Protein AF-0000000075208141 (afdb_homodimer)

pLDDT: mean 93.87, std 11.43, range [38.0, 98.94]

Nearest PDB structures (foldseek):
  6b2d-assembly1_A  TM=9.210E-01  e=3.992E-05  Escherichia coli
  6bx5-assembly1_A  TM=9.240E-01  e=4.198E-05  Escherichia coli
  7kka-assembly1_B  TM=9.253E-01  e=4.881E-05  Escherichia coli
  6b2a-assembly1_B  TM=9.273E-01  e=9.867E-05  Escherichia coli
  7kka-assembly1_A  TM=9.252E-01  e=1.207E-04  Escherichia coli

Radius of gyration: 18.36 Å; Cα contacts (8 Å, |Δi|>4): 472; chains: 2; bounding box: 32×70×42 Å

Foldseek 3Di:
DLVVLLQVLQVQLQVVLVVQCVVLPPPVSQLVQLLVLLLVLLLCVLACLVVDDVSNSCSVNCRNSVNNHDDVSLVVSLVVCVVVVVVVCSVCSVCCNVVSSVVSNVVSNVVRCVVHPPVVPVVD/DLVVLLQVLQVQLQVVLVVQCVVLPPPVSQLVQLLVLLLVLLLCVLACLVVDDVSNSCSVNCRNSVNNHDDVSLVVSLVVCVVVVVVVCSVCSVCCNVVSSVVSNVVSNVVRCVVHPVVVPVVD

Structure (mmCIF, N/CA/C/O backbone):
data_AF-0000000075208141-model_v1
#
loop_
_entity.id
_entity.type
_entity.pdbx_description
1 polymer 'Fluoride-specific ion channel FluC'
#
loop_
_atom_site.group_PDB
_atom_site.id
_atom_site.type_symbol
_atom_site.label_atom_id
_atom_site.label_alt_id
_atom_site.label_comp_id
_atom_site.label_asym_id
_atom_site.label_entity_id
_atom_site.label_seq_id
_atom_site.pdbx_PDB_ins_code
_atom_site.Cartn_x
_atom_site.Cartn_y
_atom_site.Cartn_z
_atom_site.occupancy
_atom_site.B_iso_or_equiv
_atom_site.auth_seq_id
_atom_site.auth_comp_id
_atom_site.auth_asym_id
_atom_site.auth_atom_id
_atom_site.pdbx_PDB_model_num
ATOM 1 N N . MET A 1 1 ? -3.748 -19.688 14.211 1 77.69 1 MET A N 1
ATOM 2 C CA . MET A 1 1 ? -2.406 -19.859 13.656 1 77.69 1 MET A CA 1
ATOM 3 C C . MET A 1 1 ? -2.205 -18.953 12.438 1 77.69 1 MET A C 1
ATOM 5 O O . MET A 1 1 ? -1.258 -18.172 12.391 1 77.69 1 MET A O 1
ATOM 9 N N . LYS A 1 2 ? -3.164 -18.828 11.547 1 91.06 2 LYS A N 1
ATOM 10 C CA . LYS A 1 2 ? -3.051 -18.016 10.328 1 91.06 2 LYS A CA 1
ATOM 11 C C . LYS A 1 2 ? -3.02 -16.531 10.656 1 91.06 2 LYS A C 1
ATOM 13 O O . LYS A 1 2 ? -2.135 -15.805 10.188 1 91.06 2 LYS A O 1
ATOM 18 N N . ILE A 1 3 ? -3.826 -16.125 11.617 1 92.69 3 ILE A N 1
ATOM 19 C CA . ILE A 1 3 ? -3.977 -14.711 11.953 1 92.69 3 ILE A CA 1
ATOM 20 C C . ILE A 1 3 ? -2.711 -14.211 12.648 1 92.69 3 ILE A C 1
ATOM 22 O O . ILE A 1 3 ? -2.242 -13.102 12.367 1 92.69 3 ILE A O 1
ATOM 26 N N . LEU A 1 4 ? -2.172 -15 13.469 1 93.94 4 LEU A N 1
ATOM 27 C CA . LEU A 1 4 ? -0.951 -14.625 14.172 1 93.94 4 LEU A CA 1
ATOM 28 C C . LEU A 1 4 ? 0.22 -14.508 13.203 1 93.94 4 LEU A C 1
ATOM 30 O O . LEU A 1 4 ? 1.053 -13.602 13.344 1 93.94 4 LEU A O 1
ATOM 34 N N . ALA A 1 5 ? 0.335 -15.406 12.273 1 96.75 5 ALA A N 1
ATOM 35 C CA . ALA A 1 5 ? 1.402 -15.359 11.273 1 96.75 5 ALA A CA 1
ATOM 36 C C . ALA A 1 5 ? 1.305 -14.094 10.422 1 96.75 5 ALA A C 1
ATOM 38 O O . ALA A 1 5 ? 2.316 -13.453 10.133 1 96.75 5 ALA A O 1
ATOM 39 N N . ILE A 1 6 ? 0.101 -13.719 10.078 1 97.56 6 ILE A N 1
ATOM 40 C CA . ILE A 1 6 ? -0.143 -12.516 9.289 1 97.56 6 ILE A CA 1
ATOM 41 C C . ILE A 1 6 ? 0.238 -11.281 10.109 1 97.56 6 ILE A C 1
ATOM 43 O O . ILE A 1 6 ? 0.886 -10.367 9.594 1 97.56 6 ILE A O 1
ATOM 47 N N . ALA A 1 7 ? -0.144 -11.367 11.367 1 97.88 7 ALA A N 1
ATOM 48 C CA . ALA A 1 7 ? 0.155 -10.266 12.273 1 97.88 7 ALA A CA 1
ATOM 49 C C . ALA A 1 7 ? 1.66 -10.07 12.422 1 97.88 7 ALA A C 1
ATOM 51 O O . ALA A 1 7 ? 2.162 -8.945 12.305 1 97.88 7 ALA A O 1
ATOM 52 N N . LEU A 1 8 ? 2.406 -11.07 12.656 1 97.81 8 LEU A N 1
ATOM 53 C CA . LEU A 1 8 ? 3.852 -11.008 12.844 1 97.81 8 LEU A CA 1
ATOM 54 C C . LEU A 1 8 ? 4.555 -10.602 11.555 1 97.81 8 LEU A C 1
ATOM 56 O O . LEU A 1 8 ? 5.512 -9.828 11.578 1 97.81 8 LEU A O 1
ATOM 60 N N . ALA A 1 9 ? 4.113 -11.148 10.477 1 98.56 9 ALA A N 1
ATOM 61 C CA . ALA A 1 9 ? 4.672 -10.781 9.18 1 98.56 9 ALA A CA 1
ATOM 62 C C . ALA A 1 9 ? 4.398 -9.312 8.859 1 98.56 9 ALA A C 1
ATOM 64 O O . ALA A 1 9 ? 5.25 -8.625 8.289 1 98.56 9 ALA A O 1
ATOM 65 N N . GLY A 1 10 ? 3.15 -8.898 9.219 1 98.44 10 GLY A N 1
ATOM 66 C CA . GLY A 1 10 ? 2.824 -7.488 9.039 1 98.44 10 GLY A CA 1
ATOM 67 C C . GLY A 1 10 ? 3.725 -6.562 9.828 1 98.44 10 GLY A C 1
ATOM 68 O O . GLY A 1 10 ? 4.125 -5.504 9.336 1 98.44 10 GLY A O 1
ATOM 69 N N . MET A 1 11 ? 3.992 -7.023 11.031 1 98.31 11 MET A N 1
ATOM 70 C CA . MET A 1 11 ? 4.949 -6.301 11.867 1 98.31 11 MET A CA 1
ATOM 71 C C . MET A 1 11 ? 6.301 -6.188 11.18 1 98.31 11 MET A C 1
ATOM 73 O O . MET A 1 11 ? 6.879 -5.102 11.109 1 98.31 11 MET A O 1
ATOM 77 N N . ALA A 1 12 ? 6.816 -7.191 10.656 1 98.38 12 ALA A N 1
ATOM 78 C CA . ALA A 1 12 ? 8.109 -7.215 9.984 1 98.38 12 ALA A CA 1
ATOM 79 C C . ALA A 1 12 ? 8.102 -6.328 8.742 1 98.38 12 ALA A C 1
ATOM 81 O O . ALA A 1 12 ? 9.047 -5.57 8.508 1 98.38 12 ALA A O 1
ATOM 82 N N . GLY A 1 13 ? 7.031 -6.438 7.93 1 98.69 13 GLY A N 1
ATOM 83 C CA . GLY A 1 13 ? 6.91 -5.613 6.738 1 98.69 13 GLY A CA 1
ATOM 84 C C . GLY A 1 13 ? 6.918 -4.125 7.035 1 98.69 13 GLY A C 1
ATOM 85 O O . GLY A 1 13 ? 7.613 -3.357 6.371 1 98.69 13 GLY A O 1
ATOM 86 N N . SER A 1 14 ? 6.152 -3.785 8.039 1 98.44 14 SER A N 1
ATOM 87 C CA . SER A 1 14 ? 6.059 -2.373 8.391 1 98.44 14 SER A CA 1
ATOM 88 C C . SER A 1 14 ? 7.383 -1.852 8.938 1 98.44 14 SER A C 1
ATOM 90 O O . SER A 1 14 ? 7.762 -0.706 8.68 1 98.44 14 SER A O 1
ATOM 92 N N . MET A 1 15 ? 8.109 -2.648 9.664 1 98.06 15 MET A N 1
ATOM 93 C CA . MET A 1 15 ? 9.406 -2.25 10.211 1 98.06 15 MET A CA 1
ATOM 94 C C . MET A 1 15 ? 10.43 -2.059 9.094 1 98.06 15 MET A C 1
ATOM 96 O O . MET A 1 15 ? 11.242 -1.135 9.141 1 98.06 15 MET A O 1
ATOM 100 N N . MET A 1 16 ? 10.453 -2.895 8.18 1 98.44 16 MET A N 1
ATOM 101 C CA . MET A 1 16 ? 11.367 -2.754 7.051 1 98.44 16 MET A CA 1
ATOM 102 C C . MET A 1 16 ? 11.039 -1.506 6.238 1 98.44 16 MET A C 1
ATOM 104 O O . MET A 1 16 ? 11.945 -0.784 5.809 1 98.44 16 MET A O 1
ATOM 108 N N . ARG A 1 17 ? 9.711 -1.325 6.004 1 98.56 17 ARG A N 1
ATOM 109 C CA . ARG A 1 17 ? 9.32 -0.097 5.316 1 98.56 17 ARG A CA 1
ATOM 110 C C . ARG A 1 17 ? 9.828 1.132 6.066 1 98.56 17 ARG A C 1
ATOM 112 O O . ARG A 1 17 ? 10.359 2.061 5.457 1 98.56 17 ARG A O 1
ATOM 119 N N . TYR A 1 18 ? 9.617 1.121 7.352 1 97.69 18 TYR A N 1
ATOM 120 C CA . TYR A 1 18 ? 10.062 2.244 8.164 1 97.69 18 TYR A CA 1
ATOM 121 C C . TYR A 1 18 ? 11.562 2.459 8.023 1 97.69 18 TYR A C 1
ATOM 123 O O . TYR A 1 18 ? 12.023 3.594 7.871 1 97.69 18 TYR A O 1
ATOM 131 N N . ALA A 1 19 ? 12.312 1.399 8.133 1 97.81 19 ALA A N 1
ATOM 132 C CA . ALA A 1 19 ? 13.773 1.483 8.039 1 97.81 19 ALA A CA 1
ATOM 133 C C . ALA A 1 19 ? 14.203 2.076 6.703 1 97.81 19 ALA A C 1
ATOM 135 O O . ALA A 1 19 ? 15.086 2.934 6.656 1 97.81 19 ALA A O 1
ATOM 136 N N . ILE A 1 20 ? 13.648 1.679 5.637 1 98.06 20 ILE A N 1
ATOM 137 C CA . ILE A 1 20 ? 13.984 2.182 4.309 1 98.06 20 ILE A CA 1
ATOM 138 C C . ILE A 1 20 ? 13.555 3.641 4.188 1 98.06 20 ILE A C 1
ATOM 140 O O . ILE A 1 20 ? 14.273 4.465 3.621 1 98.06 20 ILE A O 1
ATOM 144 N N . GLY A 1 21 ? 12.336 3.957 4.727 1 96.75 21 GLY A N 1
ATOM 145 C CA . GLY A 1 21 ? 11.836 5.324 4.707 1 96.75 21 GLY A CA 1
ATOM 146 C C . GLY A 1 21 ? 12.734 6.297 5.445 1 96.75 21 GLY A C 1
ATOM 147 O O . GLY A 1 21 ? 12.812 7.477 5.086 1 96.75 21 GLY A O 1
ATOM 148 N N . GLU A 1 22 ? 13.422 5.793 6.516 1 95.69 22 GLU A N 1
ATOM 149 C CA . GLU A 1 22 ? 14.359 6.633 7.262 1 95.69 22 GLU A CA 1
ATOM 150 C C . GLU A 1 22 ? 15.609 6.938 6.441 1 95.69 22 GLU A C 1
ATOM 152 O O . GLU A 1 22 ? 16.219 7.988 6.609 1 95.69 22 GLU A O 1
ATOM 157 N N . GLN A 1 23 ? 15.977 6.055 5.555 1 97.06 23 GLN A N 1
ATOM 158 C CA . GLN A 1 23 ? 17.188 6.211 4.762 1 97.06 23 GLN A CA 1
ATOM 159 C C . GLN A 1 23 ? 16.922 7.012 3.492 1 97.06 23 GLN A C 1
ATOM 161 O O . GLN A 1 23 ? 17.75 7.832 3.08 1 97.06 23 GLN A O 1
ATOM 166 N N . LEU A 1 24 ? 15.875 6.859 2.775 1 97.38 24 LEU A N 1
ATOM 167 C CA . LEU A 1 24 ? 15.633 7.434 1.456 1 97.38 24 LEU A CA 1
ATOM 168 C C . LEU A 1 24 ? 14.609 8.562 1.534 1 97.38 24 LEU A C 1
ATOM 170 O O . LEU A 1 24 ? 14.539 9.406 0.636 1 97.38 24 LEU A O 1
ATOM 174 N N . GLN A 1 25 ? 13.805 8.688 2.547 1 95.31 25 GLN A N 1
ATOM 175 C CA . GLN A 1 25 ? 12.773 9.688 2.795 1 95.31 25 GLN A CA 1
ATOM 176 C C . GLN A 1 25 ? 11.734 9.703 1.674 1 95.31 25 GLN A C 1
ATOM 178 O O . GLN A 1 25 ? 11.906 9.031 0.656 1 95.31 25 GLN A O 1
ATOM 183 N N . HIS A 1 26 ? 10.656 10.438 1.811 1 95.5 26 HIS A N 1
ATOM 184 C CA . HIS A 1 26 ? 9.609 10.617 0.811 1 95.5 26 HIS A CA 1
ATOM 185 C C . HIS A 1 26 ? 10.062 11.57 -0.294 1 95.5 26 HIS A C 1
ATOM 187 O O . HIS A 1 26 ? 10.797 12.523 -0.036 1 95.5 26 HIS A O 1
ATOM 193 N N . PRO A 1 27 ? 9.68 11.297 -1.538 1 98.06 27 PRO A N 1
ATOM 194 C CA . PRO A 1 27 ? 8.852 10.195 -2.031 1 98.06 27 PRO A CA 1
ATOM 195 C C . PRO A 1 27 ? 9.672 8.984 -2.479 1 98.06 27 PRO A C 1
ATOM 197 O O . PRO A 1 27 ? 9.102 7.953 -2.84 1 98.06 27 PRO A O 1
ATOM 200 N N . LEU A 1 28 ? 11.008 9.109 -2.357 1 98.31 28 LEU A N 1
ATOM 201 C CA . LEU A 1 28 ? 11.875 8.062 -2.883 1 98.31 28 LEU A CA 1
ATOM 202 C C . LEU A 1 28 ? 11.734 6.777 -2.076 1 98.31 28 LEU A C 1
ATOM 204 O O . LEU A 1 28 ? 11.828 5.68 -2.625 1 98.31 28 LEU A O 1
ATOM 208 N N . GLY A 1 29 ? 11.594 6.926 -0.734 1 98.62 29 GLY A N 1
ATOM 209 C CA . GLY A 1 29 ? 11.383 5.754 0.1 1 98.62 29 GLY A CA 1
ATOM 210 C C . GLY A 1 29 ? 10.133 4.98 -0.267 1 98.62 29 GLY A C 1
ATOM 211 O O . GLY A 1 29 ? 10.164 3.752 -0.37 1 98.62 29 GLY A O 1
ATOM 212 N N . THR A 1 30 ? 9.062 5.707 -0.469 1 98.81 30 THR A N 1
ATOM 213 C CA . THR A 1 30 ? 7.797 5.094 -0.862 1 98.81 30 THR A CA 1
ATOM 214 C C . THR A 1 30 ? 7.934 4.383 -2.205 1 98.81 30 THR A C 1
ATOM 216 O O . THR A 1 30 ? 7.473 3.252 -2.363 1 98.81 30 THR A O 1
ATOM 219 N N . LEU A 1 31 ? 8.562 5.059 -3.096 1 98.88 31 LEU A N 1
ATOM 220 C CA . LEU A 1 31 ? 8.789 4.484 -4.418 1 98.88 31 LEU A CA 1
ATOM 221 C C . LEU A 1 31 ? 9.578 3.182 -4.32 1 98.88 31 LEU A C 1
ATOM 223 O O . LEU A 1 31 ? 9.211 2.18 -4.938 1 98.88 31 LEU A O 1
ATOM 227 N N . ALA A 1 32 ? 10.594 3.172 -3.59 1 98.81 32 ALA A N 1
ATOM 228 C CA . ALA A 1 32 ? 11.492 2.029 -3.471 1 98.81 32 ALA A CA 1
ATOM 229 C C . ALA A 1 32 ? 10.773 0.816 -2.895 1 98.81 32 ALA A C 1
ATOM 231 O O . ALA A 1 32 ? 10.859 -0.286 -3.441 1 98.81 32 ALA A O 1
ATOM 232 N N . VAL A 1 33 ? 10.031 0.977 -1.816 1 98.88 33 VAL A N 1
ATOM 233 C CA . VAL A 1 33 ? 9.398 -0.159 -1.156 1 98.88 33 VAL A CA 1
ATOM 234 C C . VAL A 1 33 ? 8.25 -0.678 -2.014 1 98.88 33 VAL A C 1
ATOM 236 O O . VAL A 1 33 ? 8.016 -1.887 -2.082 1 98.88 33 VAL A O 1
ATOM 239 N N . ASN A 1 34 ? 7.566 0.231 -2.672 1 98.94 34 ASN A N 1
ATOM 240 C CA . ASN A 1 34 ? 6.4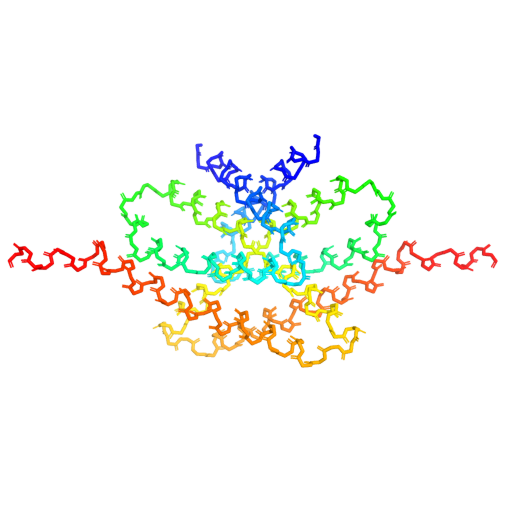61 -0.185 -3.531 1 98.94 34 ASN A CA 1
ATOM 241 C C . ASN A 1 34 ? 6.957 -0.966 -4.746 1 98.94 34 ASN A C 1
ATOM 243 O O . ASN A 1 34 ? 6.418 -2.025 -5.07 1 98.94 34 ASN A O 1
ATOM 247 N N . LEU A 1 35 ? 7.98 -0.462 -5.359 1 98.88 35 LEU A N 1
ATOM 248 C CA . LEU A 1 35 ? 8.516 -1.151 -6.527 1 98.88 35 LEU A CA 1
ATOM 249 C C . LEU A 1 35 ? 9.117 -2.496 -6.137 1 98.88 35 LEU A C 1
ATOM 251 O O . LEU A 1 35 ? 8.859 -3.51 -6.789 1 98.88 35 LEU A O 1
ATOM 255 N N . ALA A 1 36 ? 9.891 -2.533 -5.109 1 98.88 36 ALA A N 1
ATOM 256 C CA . ALA A 1 36 ? 10.469 -3.785 -4.625 1 98.88 36 ALA A CA 1
ATOM 257 C C . ALA A 1 36 ? 9.375 -4.781 -4.25 1 98.88 36 ALA A C 1
ATOM 259 O O . ALA A 1 36 ? 9.477 -5.973 -4.559 1 98.88 36 ALA A O 1
ATOM 260 N N . GLY A 1 37 ? 8.359 -4.285 -3.551 1 98.88 37 GLY A N 1
ATOM 261 C CA . GLY A 1 37 ? 7.254 -5.137 -3.152 1 98.88 37 GLY A CA 1
ATOM 262 C C . GLY A 1 37 ? 6.488 -5.711 -4.328 1 98.88 37 GLY A C 1
ATOM 263 O O . GLY A 1 37 ? 6.016 -6.848 -4.273 1 98.88 37 GLY A O 1
ATOM 264 N N . CYS A 1 38 ? 6.324 -4.945 -5.375 1 98.88 38 CYS A N 1
ATOM 265 C CA . CYS A 1 38 ? 5.648 -5.43 -6.574 1 98.88 38 CYS A CA 1
ATOM 266 C C . CYS A 1 38 ? 6.426 -6.574 -7.215 1 98.88 38 CYS A C 1
ATOM 268 O O . CYS A 1 38 ? 5.836 -7.574 -7.633 1 98.88 38 CYS A O 1
ATOM 270 N N . PHE A 1 39 ? 7.73 -6.465 -7.324 1 98.81 39 PHE A N 1
ATOM 271 C CA . PHE A 1 39 ? 8.531 -7.574 -7.828 1 98.81 39 PHE A CA 1
ATOM 272 C C . PHE A 1 39 ? 8.367 -8.805 -6.941 1 98.81 39 PHE A C 1
ATOM 274 O O . PHE A 1 39 ? 8.141 -9.906 -7.441 1 98.81 39 PHE A O 1
ATOM 281 N N . LEU A 1 40 ? 8.484 -8.633 -5.648 1 98.75 40 LEU A N 1
ATOM 282 C CA . LEU A 1 40 ? 8.438 -9.734 -4.688 1 98.75 40 LEU A CA 1
ATOM 283 C C . LEU A 1 40 ? 7.105 -10.469 -4.762 1 98.75 40 LEU A C 1
ATOM 285 O O . LEU A 1 40 ? 7.07 -11.695 -4.699 1 98.75 40 LEU A O 1
ATOM 289 N N . ILE A 1 41 ? 6.035 -9.695 -4.891 1 98.56 41 ILE A N 1
ATOM 290 C CA . ILE A 1 41 ? 4.73 -10.352 -4.879 1 98.56 41 ILE A CA 1
ATOM 291 C C . ILE A 1 41 ? 4.547 -11.156 -6.164 1 98.56 41 ILE A C 1
ATOM 293 O O . ILE A 1 41 ? 3.986 -12.258 -6.141 1 98.56 41 ILE A O 1
ATOM 297 N N . GLY A 1 42 ? 4.953 -10.562 -7.316 1 98.19 42 GLY A N 1
ATOM 298 C CA . GLY A 1 42 ? 4.898 -11.328 -8.547 1 98.19 42 GLY A CA 1
ATOM 299 C C . GLY A 1 42 ? 5.695 -12.617 -8.484 1 98.19 42 GLY A C 1
ATOM 300 O O . GLY A 1 42 ? 5.203 -13.68 -8.875 1 98.19 42 GLY A O 1
ATOM 301 N N . TRP A 1 43 ? 6.914 -12.477 -7.98 1 97.69 43 TRP A N 1
ATOM 302 C CA . TRP A 1 43 ? 7.789 -13.633 -7.84 1 97.69 43 TRP A CA 1
ATOM 303 C C . TRP A 1 43 ? 7.176 -14.672 -6.91 1 97.69 43 TRP A C 1
ATOM 305 O O . TRP A 1 43 ? 7.203 -15.867 -7.207 1 97.69 43 TRP A O 1
ATOM 315 N N . PHE A 1 44 ? 6.609 -14.258 -5.871 1 97.75 44 PHE A N 1
ATOM 316 C CA . PHE A 1 44 ? 6.035 -15.148 -4.863 1 97.75 44 PHE A CA 1
ATOM 317 C C . PHE A 1 44 ? 4.828 -15.891 -5.414 1 97.75 44 PHE A C 1
ATOM 319 O O . PHE A 1 44 ? 4.73 -17.109 -5.285 1 97.75 44 PHE A O 1
ATOM 326 N N . VAL A 1 45 ? 3.898 -15.172 -6.035 1 95.75 45 VAL A N 1
ATOM 327 C CA . VAL A 1 45 ? 2.627 -15.758 -6.457 1 95.75 45 VAL A CA 1
ATOM 328 C C . VAL A 1 45 ? 2.865 -16.766 -7.574 1 95.75 45 VAL A C 1
ATOM 330 O O . VAL A 1 45 ? 2.172 -17.781 -7.66 1 95.75 45 VAL A O 1
ATOM 333 N N . SER A 1 46 ? 3.826 -16.453 -8.43 1 94.25 46 SER A N 1
ATOM 334 C CA . SER A 1 46 ? 4.078 -17.344 -9.562 1 94.25 46 SER A CA 1
ATOM 335 C C . SER A 1 46 ? 5.031 -18.469 -9.172 1 94.25 46 SER A C 1
ATOM 337 O O . SER A 1 46 ? 5.098 -19.5 -9.859 1 94.25 46 SER A O 1
ATOM 339 N N . GLY A 1 47 ? 5.734 -18.297 -8.117 1 92.12 47 GLY A N 1
ATOM 340 C CA . GLY A 1 47 ? 6.77 -19.234 -7.75 1 92.12 47 GLY A CA 1
ATOM 341 C C . GLY A 1 47 ? 6.355 -20.156 -6.617 1 92.12 47 GLY A C 1
ATOM 342 O O . GLY A 1 47 ? 5.785 -21.219 -6.852 1 92.12 47 GLY A O 1
ATOM 343 N N . ILE A 1 48 ? 6.496 -19.688 -5.402 1 91.62 48 ILE A N 1
ATOM 344 C CA . ILE A 1 48 ? 6.531 -20.609 -4.27 1 91.62 48 ILE A CA 1
ATOM 345 C C . ILE A 1 48 ? 5.16 -20.656 -3.602 1 91.62 48 ILE A C 1
ATOM 347 O O . ILE A 1 48 ? 4.891 -21.547 -2.787 1 91.62 48 ILE A O 1
ATOM 351 N N . LYS A 1 49 ? 4.289 -19.734 -3.955 1 93.25 49 LYS A N 1
ATOM 352 C CA . LYS A 1 49 ? 3.02 -19.641 -3.24 1 93.25 49 LYS A CA 1
ATOM 353 C C . LYS A 1 49 ? 2.299 -20.984 -3.234 1 93.25 49 LYS A C 1
ATOM 355 O O . LYS A 1 49 ? 1.771 -21.406 -2.205 1 93.25 49 LYS A O 1
ATOM 360 N N . ARG A 1 50 ? 2.334 -21.688 -4.305 1 90.06 50 ARG A N 1
ATOM 361 C CA . ARG A 1 50 ? 1.578 -22.922 -4.453 1 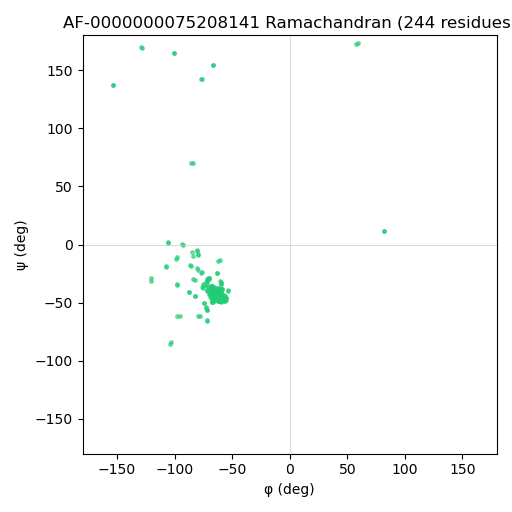90.06 50 ARG A CA 1
ATOM 362 C C . ARG A 1 50 ? 2.291 -24.094 -3.768 1 90.06 50 ARG A C 1
ATOM 364 O O . ARG A 1 50 ? 1.73 -25.188 -3.643 1 90.06 50 ARG A O 1
ATOM 371 N N . ARG A 1 51 ? 3.416 -23.891 -3.279 1 92.5 51 ARG A N 1
ATOM 372 C CA . ARG A 1 51 ? 4.223 -24.969 -2.705 1 92.5 51 ARG A CA 1
ATOM 373 C C . ARG A 1 51 ? 4.23 -24.891 -1.183 1 92.5 51 ARG A C 1
ATOM 375 O O . ARG A 1 51 ? 4.848 -25.719 -0.518 1 92.5 51 ARG A O 1
ATOM 382 N N . ILE A 1 52 ? 3.541 -23.969 -0.658 1 94.75 52 ILE A N 1
ATOM 383 C CA . ILE A 1 52 ? 3.527 -23.797 0.791 1 94.75 52 ILE A CA 1
ATOM 384 C C . ILE A 1 52 ? 2.086 -23.719 1.289 1 94.75 52 ILE A C 1
ATOM 386 O O . ILE A 1 52 ? 1.149 -23.641 0.49 1 94.75 52 ILE A O 1
ATOM 390 N N . SER A 1 53 ? 1.966 -23.781 2.613 1 95.44 53 SER A N 1
ATOM 391 C CA . SER A 1 53 ? 0.628 -23.781 3.197 1 95.44 53 SER A CA 1
ATOM 392 C C . SER A 1 53 ? -0.078 -22.453 2.959 1 95.44 53 SER A C 1
ATOM 394 O O . SER A 1 53 ? 0.573 -21.422 2.775 1 95.44 53 SER A O 1
ATOM 396 N N . GLU A 1 54 ? -1.363 -22.453 2.955 1 93.38 54 GLU A N 1
ATOM 397 C CA . GLU A 1 54 ? -2.166 -21.25 2.76 1 93.38 54 GLU A CA 1
ATOM 398 C C . GLU A 1 54 ? -1.874 -20.219 3.836 1 93.38 54 GLU A C 1
ATOM 400 O O . GLU A 1 54 ? -1.868 -19.016 3.561 1 93.38 54 GLU A O 1
ATOM 405 N N . SER A 1 55 ? -1.686 -20.75 5.047 1 94.31 55 SER A N 1
ATOM 406 C CA . SER A 1 55 ? -1.402 -19.844 6.156 1 94.31 55 SER A CA 1
ATOM 407 C C . SER A 1 55 ? -0.097 -19.094 5.938 1 94.31 55 SER A C 1
ATOM 409 O O . SER A 1 55 ? -0.041 -17.875 6.117 1 94.31 55 SER A O 1
ATOM 411 N N . LEU A 1 56 ? 0.916 -19.828 5.551 1 96.06 56 LEU A N 1
ATOM 412 C CA . LEU A 1 56 ? 2.211 -19.203 5.297 1 96.06 56 LEU A CA 1
ATOM 413 C C . LEU A 1 56 ? 2.137 -18.281 4.086 1 96.06 56 LEU A C 1
ATOM 415 O O . LEU A 1 56 ? 2.756 -17.219 4.078 1 96.06 56 LEU A O 1
ATOM 419 N N . ALA A 1 57 ? 1.414 -18.672 3.088 1 97.12 57 ALA A N 1
ATOM 420 C CA . ALA A 1 57 ? 1.242 -17.844 1.9 1 97.12 57 ALA A CA 1
ATOM 421 C C . ALA A 1 57 ? 0.571 -16.516 2.25 1 97.12 57 ALA A C 1
ATOM 423 O O . ALA A 1 57 ? 0.993 -15.453 1.779 1 97.12 57 ALA A O 1
ATOM 424 N N . ALA A 1 58 ? -0.46 -16.578 3.07 1 96 58 ALA A N 1
ATOM 425 C CA . ALA A 1 58 ? -1.163 -15.375 3.492 1 96 58 ALA A CA 1
ATOM 426 C C . ALA A 1 58 ? -0.256 -14.477 4.328 1 96 58 ALA A C 1
ATOM 428 O O . ALA A 1 58 ? -0.302 -13.25 4.207 1 96 58 ALA A O 1
ATOM 429 N N . ALA A 1 59 ? 0.523 -15.086 5.184 1 97.94 59 ALA A N 1
ATOM 430 C CA . ALA A 1 59 ? 1.461 -14.336 6.016 1 97.94 59 ALA A CA 1
ATOM 431 C C . ALA A 1 59 ? 2.475 -13.586 5.156 1 97.94 59 ALA A C 1
ATOM 433 O O . ALA A 1 59 ? 2.779 -12.422 5.418 1 97.94 59 ALA A O 1
ATOM 434 N N . ILE A 1 60 ? 2.959 -14.211 4.156 1 98.12 60 ILE A N 1
ATOM 435 C CA . ILE A 1 60 ? 3.977 -13.609 3.303 1 98.12 60 ILE A CA 1
ATOM 436 C C . ILE A 1 60 ? 3.34 -12.547 2.41 1 98.12 60 ILE A C 1
ATOM 438 O O . ILE A 1 60 ? 3.816 -11.414 2.348 1 98.12 60 ILE A O 1
ATOM 442 N N . GLN A 1 61 ? 2.279 -12.867 1.726 1 97.5 61 GLN A N 1
ATOM 443 C CA . GLN A 1 61 ? 1.661 -11.984 0.737 1 97.5 61 GLN A CA 1
ATOM 444 C C . GLN A 1 61 ? 0.927 -10.828 1.409 1 97.5 61 GLN A C 1
ATOM 446 O O . GLN A 1 61 ? 1.196 -9.664 1.115 1 97.5 61 GLN A O 1
ATOM 451 N N . THR A 1 62 ? 0.013 -11.117 2.332 1 96.31 62 THR A N 1
ATOM 452 C CA . THR A 1 62 ? -0.812 -10.109 2.984 1 96.31 62 THR A CA 1
ATOM 453 C C . THR A 1 62 ? -0.057 -9.461 4.141 1 96.31 62 THR A C 1
ATOM 455 O O . THR A 1 62 ? -0.113 -8.242 4.32 1 96.31 62 THR A O 1
ATOM 458 N N . GLY A 1 63 ? 0.575 -10.297 4.887 1 98.19 63 GLY A N 1
ATOM 459 C CA . GLY A 1 63 ? 1.287 -9.781 6.043 1 98.19 63 GLY A CA 1
ATOM 460 C C . GLY A 1 63 ? 2.541 -9.008 5.68 1 98.19 63 GLY A C 1
ATOM 461 O O . GLY A 1 63 ? 2.57 -7.777 5.773 1 98.19 63 GLY A O 1
ATOM 462 N N . PHE A 1 64 ? 3.512 -9.68 5.113 1 98.81 64 PHE A N 1
ATOM 463 C CA . PHE A 1 64 ? 4.832 -9.086 4.938 1 98.81 64 PHE A CA 1
ATOM 464 C C . PHE A 1 64 ? 4.852 -8.148 3.738 1 98.81 64 PHE A C 1
ATOM 466 O O . PHE A 1 64 ? 5.031 -6.938 3.895 1 98.81 64 PHE A O 1
ATOM 473 N N . ILE A 1 65 ? 4.582 -8.695 2.561 1 98.88 65 ILE A N 1
ATOM 474 C CA . ILE A 1 65 ? 4.711 -7.898 1.343 1 98.88 65 ILE A CA 1
ATOM 475 C C . ILE A 1 65 ? 3.682 -6.77 1.354 1 98.88 65 ILE A C 1
ATOM 477 O O . ILE A 1 65 ? 3.992 -5.633 0.99 1 98.88 65 ILE A O 1
ATOM 481 N N . GLY A 1 66 ? 2.48 -7.062 1.791 1 98.81 66 GLY A N 1
ATOM 482 C CA . GLY A 1 66 ? 1.439 -6.051 1.89 1 98.81 66 GLY A CA 1
ATOM 483 C C . GLY A 1 66 ? 1.805 -4.906 2.814 1 98.81 66 GLY A C 1
ATOM 484 O O . GLY A 1 66 ? 1.562 -3.74 2.494 1 98.81 66 GLY A O 1
ATOM 485 N N . SER A 1 67 ? 2.379 -5.207 3.934 1 98.88 67 SER A N 1
ATOM 486 C CA . SER A 1 67 ? 2.721 -4.18 4.91 1 98.88 67 SER A CA 1
ATOM 487 C C . SER A 1 67 ? 4.016 -3.467 4.535 1 98.88 67 SER A C 1
ATOM 489 O O . SER A 1 67 ? 4.301 -2.383 5.047 1 98.88 67 SER A O 1
ATOM 491 N N . PHE A 1 68 ? 4.773 -4.09 3.736 1 98.88 68 PHE A N 1
ATOM 492 C CA . PHE A 1 68 ? 6.012 -3.514 3.217 1 98.88 68 PHE A CA 1
ATOM 493 C C . PHE A 1 68 ? 5.711 -2.434 2.186 1 98.88 68 PHE A C 1
ATOM 495 O O . PHE A 1 68 ? 6.469 -1.467 2.055 1 98.88 68 PHE A O 1
ATOM 502 N N . THR A 1 69 ? 4.652 -2.557 1.453 1 98.94 69 THR A N 1
ATOM 503 C CA . THR A 1 69 ? 4.223 -1.562 0.477 1 98.94 69 THR A CA 1
ATOM 504 C C . THR A 1 69 ? 3.096 -0.703 1.043 1 98.94 69 THR A C 1
ATOM 506 O O . THR A 1 69 ? 2.529 -1.021 2.092 1 98.94 69 THR A O 1
ATOM 509 N N . THR A 1 70 ? 2.803 0.388 0.446 1 98.94 70 THR A N 1
ATOM 510 C CA . THR A 1 70 ? 1.763 1.283 0.943 1 98.94 70 THR A CA 1
ATOM 511 C C . THR A 1 70 ? 1.173 2.111 -0.195 1 98.94 70 THR A C 1
ATOM 513 O O . THR A 1 70 ? 1.907 2.625 -1.042 1 98.94 70 THR A O 1
ATOM 516 N N . PHE A 1 71 ? -0.119 2.238 -0.187 1 98.88 71 PHE A N 1
ATOM 517 C CA . PHE A 1 71 ? -0.826 3.016 -1.197 1 98.88 71 PHE A CA 1
ATOM 518 C C . PHE A 1 71 ? -1.134 4.418 -0.684 1 98.88 71 PHE A C 1
ATOM 520 O O . PHE A 1 71 ? -1.118 5.383 -1.451 1 98.88 71 PHE A O 1
ATOM 527 N N . SER A 1 72 ? -1.411 4.562 0.607 1 98.81 72 SER A N 1
ATOM 528 C CA . SER A 1 72 ? -1.767 5.852 1.19 1 98.81 72 SER A CA 1
ATOM 529 C C . SER A 1 72 ? -0.605 6.836 1.105 1 98.81 72 SER A C 1
ATOM 531 O O . SER A 1 72 ? -0.804 8.016 0.805 1 98.81 72 SER A O 1
ATOM 533 N N . ALA A 1 73 ? 0.63 6.324 1.417 1 98.56 73 ALA A N 1
ATOM 534 C CA . ALA A 1 73 ? 1.8 7.191 1.303 1 98.56 73 ALA A CA 1
ATOM 535 C C . ALA A 1 73 ? 2.02 7.629 -0.144 1 98.56 73 ALA A C 1
ATOM 537 O O . ALA A 1 73 ? 2.408 8.766 -0.403 1 98.56 73 ALA A O 1
ATOM 538 N N . PHE A 1 74 ? 1.805 6.707 -1.069 1 98.69 74 PHE A N 1
ATOM 539 C CA . PHE A 1 74 ? 1.879 7.043 -2.486 1 98.69 74 PHE A CA 1
ATOM 540 C C . PHE A 1 74 ? 0.926 8.18 -2.822 1 98.69 74 PHE A C 1
ATOM 542 O O . PHE A 1 74 ? 1.318 9.156 -3.467 1 98.69 74 PHE A O 1
ATOM 549 N N . SER A 1 75 ? -0.308 8.109 -2.365 1 98.56 75 SER A N 1
ATOM 550 C CA . SER A 1 75 ? -1.315 9.141 -2.609 1 98.56 75 SER A CA 1
ATOM 551 C C . SER A 1 75 ? -0.935 10.453 -1.941 1 98.56 75 SER A C 1
ATOM 553 O O . SER A 1 75 ? -1.082 11.523 -2.537 1 98.56 75 SER A O 1
ATOM 555 N N . GLN A 1 76 ? -0.485 10.336 -0.739 1 97.38 76 GLN A N 1
ATOM 556 C CA . GLN A 1 76 ? -0.068 11.531 -0.007 1 97.38 76 GLN A CA 1
ATOM 557 C C . GLN A 1 76 ? 1.117 12.203 -0.688 1 97.38 76 GLN A C 1
ATOM 559 O O . GLN A 1 76 ? 1.188 13.438 -0.745 1 97.38 76 GLN A O 1
ATOM 564 N N . ASP A 1 77 ? 2.135 11.391 -1.111 1 98.19 77 ASP A N 1
ATOM 565 C CA . ASP A 1 77 ? 3.273 11.93 -1.848 1 98.19 77 ASP A CA 1
ATOM 566 C C . ASP A 1 77 ? 2.816 12.695 -3.086 1 98.19 77 ASP A C 1
ATOM 568 O O . ASP A 1 77 ? 3.314 13.789 -3.363 1 98.19 77 ASP A O 1
ATOM 572 N N . MET A 1 78 ? 1.888 12.055 -3.809 1 97.19 78 MET A N 1
ATOM 573 C CA . MET A 1 78 ? 1.35 12.711 -5 1 97.19 78 MET A CA 1
ATOM 574 C C . MET A 1 78 ? 0.749 14.07 -4.648 1 97.19 78 MET A C 1
ATOM 576 O O . MET A 1 78 ? 1.015 15.062 -5.328 1 97.19 78 MET A O 1
ATOM 580 N N . PHE A 1 79 ? 0.036 14.133 -3.627 1 95.31 79 PHE A N 1
ATOM 581 C CA . PHE A 1 79 ? -0.598 15.375 -3.205 1 95.31 79 PHE A CA 1
ATOM 582 C C . PHE A 1 79 ? 0.45 16.422 -2.832 1 95.31 79 PHE A C 1
ATOM 584 O O . PHE A 1 79 ? 0.352 17.578 -3.238 1 95.31 79 PHE A O 1
ATOM 591 N N . SER A 1 80 ? 1.394 15.977 -2.066 1 95.75 80 SER A N 1
ATOM 592 C CA . SER A 1 80 ? 2.432 16.891 -1.606 1 95.75 80 SER A CA 1
ATOM 593 C C . SER A 1 80 ? 3.221 17.469 -2.777 1 95.75 80 SER A C 1
ATOM 595 O O . SER A 1 80 ? 3.584 18.656 -2.77 1 95.75 80 SER A O 1
ATOM 597 N N . LEU A 1 81 ? 3.545 16.672 -3.744 1 97.25 81 LEU A N 1
ATOM 598 C CA . LEU A 1 81 ? 4.285 17.125 -4.918 1 97.25 81 LEU A CA 1
ATOM 599 C C . LEU A 1 81 ? 3.469 18.125 -5.723 1 97.25 81 LEU A C 1
ATOM 601 O O . LEU A 1 81 ? 4.004 19.141 -6.195 1 97.25 81 LEU A O 1
ATOM 605 N N . LEU A 1 82 ? 2.162 17.891 -5.832 1 95.62 82 LEU A N 1
ATOM 606 C CA . LEU A 1 82 ? 1.291 18.797 -6.559 1 95.62 82 LEU A CA 1
ATOM 607 C C . LEU A 1 82 ? 1.147 20.125 -5.812 1 95.62 82 LEU A C 1
ATOM 609 O O . LEU A 1 82 ? 1.212 21.188 -6.422 1 95.62 82 LEU A O 1
ATOM 613 N N . GLU A 1 83 ? 0.935 20 -4.535 1 93.81 83 GLU A N 1
ATOM 614 C CA . GLU A 1 83 ? 0.796 21.188 -3.705 1 93.81 83 GLU A CA 1
ATOM 615 C C . GLU A 1 83 ? 2.053 22.047 -3.764 1 93.81 83 GLU A C 1
ATOM 617 O O . GLU A 1 83 ? 1.97 23.281 -3.73 1 93.81 83 GLU A O 1
ATOM 622 N N . ALA A 1 84 ? 3.17 21.438 -3.883 1 96.81 84 ALA A N 1
ATOM 623 C CA . ALA A 1 84 ? 4.457 22.141 -3.924 1 96.81 84 ALA A CA 1
ATOM 624 C C . ALA A 1 84 ? 4.727 22.719 -5.309 1 96.81 84 ALA A C 1
ATOM 626 O O . ALA A 1 84 ? 5.715 23.422 -5.516 1 96.81 84 ALA A O 1
ATOM 627 N N . GLY A 1 85 ? 3.908 22.375 -6.258 1 97.5 85 GLY A N 1
ATOM 628 C CA . GLY A 1 85 ? 4.098 22.875 -7.613 1 97.5 85 GLY A CA 1
ATOM 629 C C . GLY A 1 85 ? 5.125 22.094 -8.398 1 97.5 85 GLY A C 1
ATOM 630 O O . GLY A 1 85 ? 5.59 22.531 -9.453 1 97.5 85 GLY A O 1
ATOM 631 N N . SER A 1 86 ? 5.562 20.953 -7.922 1 98 86 SER A N 1
ATOM 632 C CA . SER A 1 86 ? 6.543 20.109 -8.594 1 98 86 SER A CA 1
ATOM 633 C C . SER A 1 86 ? 5.875 19.188 -9.602 1 98 86 SER A C 1
ATOM 635 O O . SER A 1 86 ? 5.949 17.953 -9.477 1 98 86 SER A O 1
ATOM 637 N N . TYR A 1 87 ? 5.402 19.75 -10.656 1 97.69 87 TYR A N 1
ATOM 638 C CA . TYR A 1 87 ? 4.543 19.047 -11.602 1 97.69 87 TYR A CA 1
ATOM 639 C C . TYR A 1 87 ? 5.324 17.969 -12.352 1 97.69 87 TYR A C 1
ATOM 641 O O . TYR A 1 87 ? 4.801 16.891 -12.617 1 97.69 87 TYR A O 1
ATOM 649 N N . LEU A 1 88 ? 6.551 18.297 -12.711 1 98 88 LEU A N 1
ATOM 650 C CA . LEU A 1 88 ? 7.367 17.328 -13.414 1 98 88 LEU A CA 1
ATOM 651 C C . LEU A 1 88 ? 7.668 16.125 -12.531 1 98 88 LEU A C 1
ATOM 653 O O . LEU A 1 88 ? 7.516 14.977 -12.953 1 98 88 LEU A O 1
ATOM 657 N N . THR A 1 89 ? 8.086 16.375 -11.281 1 98.12 89 THR A N 1
ATOM 658 C CA . THR A 1 89 ? 8.367 15.297 -10.344 1 98.12 89 THR A CA 1
ATOM 659 C C . THR A 1 89 ? 7.105 14.492 -10.047 1 98.12 89 THR A C 1
ATOM 661 O O . THR A 1 89 ? 7.164 13.273 -9.906 1 98.12 89 THR A O 1
ATOM 664 N N . PHE A 1 90 ? 5.969 15.219 -9.922 1 98.19 90 PHE A N 1
ATOM 665 C CA . PHE A 1 90 ? 4.68 14.562 -9.727 1 98.19 90 PHE A CA 1
ATOM 666 C C . PHE A 1 90 ? 4.406 13.562 -10.844 1 98.19 90 PHE A C 1
ATOM 668 O O . PHE A 1 90 ? 4.051 12.414 -10.586 1 98.19 90 PHE A O 1
ATOM 675 N N . SER A 1 91 ? 4.613 14.047 -12.062 1 98.19 91 SER A N 1
ATOM 676 C CA . SER A 1 91 ? 4.32 13.211 -13.227 1 98.19 91 SER A CA 1
ATOM 677 C C . SER A 1 91 ? 5.246 12 -13.281 1 98.19 91 SER A C 1
ATOM 679 O O . SER A 1 91 ? 4.789 10.875 -13.492 1 98.19 91 SER A O 1
ATOM 681 N N . PHE A 1 92 ? 6.5 12.188 -13.117 1 98.25 92 PHE A N 1
ATOM 682 C CA . PHE A 1 92 ? 7.469 11.102 -13.172 1 98.25 92 PH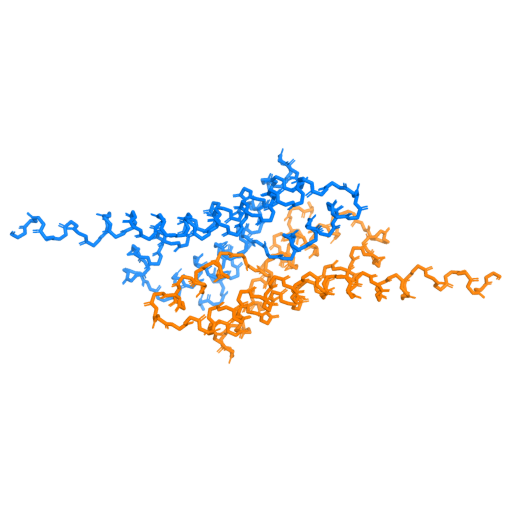E A CA 1
ATOM 683 C C . PHE A 1 92 ? 7.23 10.109 -12.039 1 98.25 92 PHE A C 1
ATOM 685 O O . PHE A 1 92 ? 7.305 8.891 -12.242 1 98.25 92 PHE A O 1
ATOM 692 N N . TYR A 1 93 ? 6.992 10.602 -10.859 1 98.5 93 TYR A N 1
ATOM 693 C CA . TYR A 1 93 ? 6.742 9.766 -9.688 1 98.5 93 TYR A CA 1
ATOM 694 C C . TYR A 1 93 ? 5.516 8.883 -9.898 1 98.5 93 TYR A C 1
ATOM 696 O O . TYR A 1 93 ? 5.551 7.684 -9.617 1 98.5 93 TYR A O 1
ATOM 704 N N . THR A 1 94 ? 4.43 9.547 -10.344 1 98.12 94 THR A N 1
ATOM 705 C CA . THR A 1 94 ? 3.184 8.828 -10.586 1 98.12 94 THR A CA 1
ATOM 706 C C . THR A 1 94 ? 3.375 7.762 -11.664 1 98.12 94 THR A C 1
ATOM 708 O O . THR A 1 94 ? 2.98 6.609 -11.477 1 98.12 94 THR A O 1
ATOM 711 N N . PHE A 1 95 ? 4.004 8.109 -12.695 1 98 95 PHE A N 1
ATOM 712 C CA . PHE A 1 95 ? 4.227 7.195 -13.805 1 98 95 PHE A CA 1
ATOM 713 C C . PHE A 1 95 ? 5.152 6.055 -13.391 1 98 95 PHE A C 1
ATOM 715 O O . PHE A 1 95 ? 4.883 4.891 -13.688 1 98 95 PHE A O 1
ATOM 722 N N . ALA A 1 96 ? 6.258 6.383 -12.789 1 98.56 96 ALA A N 1
ATOM 723 C CA . ALA A 1 96 ? 7.223 5.379 -12.344 1 98.56 96 ALA A CA 1
ATOM 724 C C . ALA A 1 96 ? 6.59 4.406 -11.359 1 98.56 96 ALA A C 1
ATOM 726 O O . ALA A 1 96 ? 6.895 3.213 -11.367 1 98.56 96 ALA A O 1
ATOM 727 N N . SER A 1 97 ? 5.75 4.93 -10.508 1 98.69 97 SER A N 1
ATOM 728 C CA . SER A 1 97 ? 5.094 4.074 -9.523 1 98.69 97 SER A CA 1
ATOM 729 C C . SER A 1 97 ? 4.121 3.111 -10.195 1 98.69 97 SER A C 1
ATOM 731 O O . SER A 1 97 ? 4.141 1.908 -9.922 1 98.69 97 SER A O 1
ATOM 733 N N . LEU A 1 98 ? 3.266 3.664 -11.094 1 97.56 98 LEU A N 1
ATOM 734 C CA . LEU A 1 98 ? 2.236 2.85 -11.734 1 97.56 98 LEU A CA 1
ATOM 735 C C . LEU A 1 98 ? 2.854 1.888 -12.742 1 97.56 98 LEU A C 1
ATOM 737 O O . LEU A 1 98 ? 2.688 0.671 -12.625 1 97.56 98 LEU A O 1
ATOM 741 N N . ALA A 1 99 ? 3.592 2.424 -13.703 1 97.5 99 ALA A N 1
ATOM 742 C CA . ALA A 1 99 ? 4.195 1.604 -14.75 1 97.5 99 ALA A CA 1
ATOM 743 C C . ALA A 1 99 ? 5.293 0.708 -14.18 1 97.5 99 ALA A C 1
ATOM 745 O O . ALA A 1 99 ? 5.41 -0.459 -14.562 1 97.5 99 ALA A O 1
ATOM 746 N N . GLY A 1 100 ? 6.09 1.272 -13.32 1 98.38 100 GLY A N 1
ATOM 747 C CA . GLY A 1 100 ? 7.145 0.49 -12.703 1 98.38 100 GLY A CA 1
ATOM 748 C C . GLY A 1 100 ? 6.617 -0.637 -11.828 1 98.38 100 GLY A C 1
ATOM 749 O O . GLY A 1 100 ? 7.125 -1.759 -11.883 1 98.38 100 GLY A O 1
ATOM 750 N N . GLY A 1 101 ? 5.609 -0.309 -10.961 1 98.44 101 GLY A N 1
ATOM 751 C CA . GLY A 1 101 ? 4.996 -1.345 -10.141 1 98.44 101 GLY A CA 1
ATOM 752 C C . GLY A 1 101 ? 4.434 -2.494 -10.953 1 98.44 101 GLY A C 1
ATOM 753 O O . GLY A 1 101 ? 4.668 -3.662 -10.641 1 98.44 101 GLY A O 1
ATOM 754 N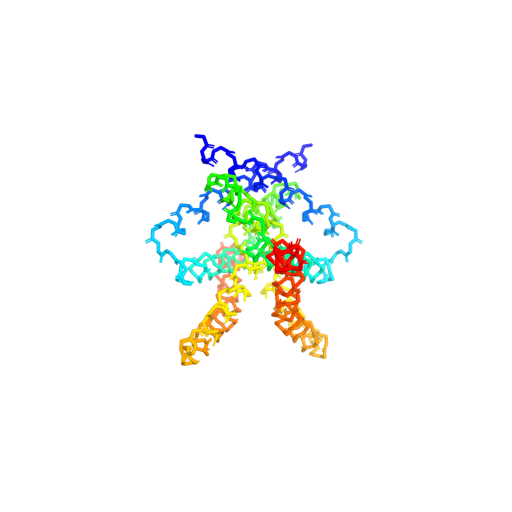 N . PHE A 1 102 ? 3.727 -2.133 -11.992 1 97.12 102 PHE A N 1
ATOM 755 C CA . PHE A 1 102 ? 3.141 -3.129 -12.883 1 97.12 102 PHE A CA 1
ATOM 756 C C . PHE A 1 102 ? 4.23 -3.939 -13.578 1 97.12 102 PHE A C 1
ATOM 758 O O . PHE A 1 102 ? 4.16 -5.168 -13.625 1 97.12 102 PHE A O 1
ATOM 765 N N . ALA A 1 103 ? 5.234 -3.318 -14.125 1 97.62 103 ALA A N 1
ATOM 766 C CA . ALA A 1 103 ? 6.324 -3.971 -14.844 1 97.62 103 ALA A CA 1
ATOM 767 C C . ALA A 1 103 ? 7.113 -4.895 -13.922 1 97.62 103 ALA A C 1
ATOM 769 O O . ALA A 1 103 ? 7.492 -6 -14.312 1 97.62 103 ALA A O 1
ATOM 770 N N . LEU A 1 104 ? 7.363 -4.457 -12.734 1 98.62 104 LEU A N 1
ATOM 771 C CA . LEU A 1 104 ? 8.156 -5.258 -11.805 1 98.62 104 LEU A CA 1
ATOM 772 C C . LEU A 1 104 ? 7.336 -6.422 -11.258 1 98.62 104 LEU A C 1
ATOM 774 O O . LEU A 1 104 ? 7.879 -7.5 -10.992 1 98.62 104 LEU A O 1
ATOM 778 N N . CYS A 1 105 ? 6.016 -6.176 -11.062 1 98.44 105 CYS A N 1
ATOM 779 C CA . CYS A 1 105 ? 5.156 -7.312 -10.742 1 98.44 105 CYS A CA 1
ATOM 780 C C . CYS A 1 105 ? 5.223 -8.375 -11.828 1 98.44 105 CYS A C 1
ATOM 782 O O . CYS A 1 105 ? 5.395 -9.562 -11.539 1 98.44 105 CYS A O 1
ATOM 784 N N . TYR A 1 106 ? 5.168 -7.957 -13.094 1 96.88 106 TYR A N 1
ATOM 785 C CA . TYR A 1 106 ? 5.242 -8.867 -14.234 1 96.88 106 TYR A CA 1
ATOM 786 C C . TYR A 1 106 ? 6.602 -9.547 -14.297 1 96.88 106 TYR A C 1
ATOM 788 O O . TYR A 1 106 ? 6.688 -10.758 -14.523 1 96.88 106 TYR A O 1
ATOM 796 N N . ALA A 1 107 ? 7.629 -8.789 -14.141 1 97.88 107 ALA A N 1
ATOM 797 C CA . ALA A 1 107 ? 8.977 -9.359 -14.125 1 97.88 107 ALA A CA 1
ATOM 798 C C . ALA A 1 107 ? 9.109 -10.406 -13.023 1 97.88 107 ALA A C 1
ATOM 800 O O . ALA A 1 107 ? 9.758 -11.438 -13.219 1 97.88 107 ALA A O 1
ATOM 801 N N . GLY A 1 108 ? 8.57 -10.039 -11.844 1 98 108 GLY A N 1
ATOM 802 C CA . GLY A 1 108 ? 8.547 -11.016 -10.766 1 98 108 GLY A CA 1
ATOM 803 C C . GLY A 1 108 ? 7.852 -12.312 -11.148 1 98 108 GLY A C 1
ATOM 804 O O . GLY A 1 108 ? 8.344 -13.398 -10.859 1 98 108 GLY A O 1
ATOM 805 N N . ILE A 1 109 ? 6.73 -12.195 -11.773 1 96.38 109 ILE A N 1
ATOM 806 C CA . ILE A 1 109 ? 5.969 -13.359 -12.219 1 96.38 109 ILE A CA 1
ATOM 807 C C . ILE A 1 109 ? 6.805 -14.188 -13.188 1 96.38 109 ILE A C 1
ATOM 809 O O . ILE A 1 109 ? 6.93 -15.406 -13.023 1 96.38 109 ILE A O 1
ATOM 813 N N . LEU A 1 110 ? 7.422 -13.562 -14.195 1 95.25 110 LEU A N 1
ATOM 814 C CA . LEU A 1 110 ? 8.219 -14.258 -15.203 1 95.25 110 LEU A CA 1
ATOM 815 C C . LEU A 1 110 ? 9.391 -14.992 -14.562 1 95.25 110 LEU A C 1
ATOM 817 O O . LEU A 1 110 ? 9.68 -16.141 -14.914 1 95.25 110 LEU A O 1
ATOM 821 N N . THR A 1 111 ? 10.047 -14.398 -13.641 1 96.12 111 THR A N 1
ATOM 822 C CA . THR A 1 111 ? 11.227 -14.992 -13.023 1 96.12 111 THR A CA 1
ATOM 823 C C . THR A 1 111 ? 10.828 -16.094 -12.039 1 96.12 111 THR A C 1
ATOM 825 O O . THR A 1 111 ? 11.539 -17.078 -11.883 1 96.12 111 THR A O 1
ATOM 828 N N . GLY A 1 112 ? 9.727 -15.883 -11.336 1 94.62 112 GLY A N 1
ATOM 829 C CA . GLY A 1 112 ? 9.227 -16.922 -10.461 1 94.62 112 GLY A CA 1
ATOM 830 C C . GLY A 1 112 ? 8.883 -18.203 -11.195 1 94.62 112 GLY A C 1
ATOM 831 O O . GLY A 1 112 ? 9.172 -19.297 -10.711 1 94.62 112 GLY A O 1
ATOM 832 N N . GLU A 1 113 ? 8.266 -18.047 -12.336 1 91.31 113 GLU A N 1
ATOM 833 C CA . GLU A 1 113 ? 7.906 -19.203 -13.172 1 91.31 113 GLU A CA 1
ATOM 834 C C . GLU A 1 113 ? 9.148 -19.922 -13.672 1 91.31 113 GLU A C 1
ATOM 836 O O . GLU A 1 113 ? 9.172 -21.156 -13.742 1 91.31 113 GLU A O 1
ATOM 841 N N . LYS A 1 114 ? 10.125 -19.203 -14.047 1 90.69 114 LYS A N 1
ATOM 842 C CA . LYS A 1 114 ? 11.367 -19.797 -14.555 1 90.69 114 LYS A CA 1
ATOM 843 C C . LYS A 1 114 ? 12.078 -20.594 -13.461 1 90.69 114 LYS A C 1
ATOM 845 O O . LYS A 1 114 ? 12.664 -21.641 -13.742 1 90.69 114 LYS A O 1
ATOM 850 N N . PHE A 1 115 ? 12.055 -20.125 -12.25 1 86.56 115 PHE A N 1
ATOM 851 C CA . PHE A 1 115 ? 12.812 -20.719 -11.156 1 86.56 115 PHE A CA 1
ATOM 852 C C . PHE A 1 115 ? 12.062 -21.906 -10.57 1 86.56 115 PHE A C 1
ATOM 854 O O . PHE A 1 115 ? 12.672 -22.859 -10.07 1 86.56 115 PHE A O 1
ATOM 861 N N . PHE A 1 116 ? 10.766 -21.906 -10.602 1 81.5 116 PHE A N 1
ATOM 862 C CA . PHE A 1 116 ? 10.047 -22.906 -9.836 1 81.5 116 PHE A CA 1
ATOM 863 C C . PHE A 1 116 ? 9.164 -23.766 -10.75 1 81.5 116 PHE A C 1
ATOM 865 O O . PHE A 1 116 ? 8.766 -24.859 -10.375 1 81.5 116 PHE A O 1
ATOM 872 N N . VAL A 1 117 ? 8.648 -23.344 -11.852 1 63.66 117 VAL A N 1
ATOM 873 C CA . VAL A 1 117 ? 7.766 -24.125 -12.711 1 63.66 117 VAL A CA 1
ATOM 874 C C . VAL A 1 117 ? 8.578 -24.734 -13.852 1 63.66 117 VAL A C 1
ATOM 876 O O . VAL A 1 117 ? 8.414 -25.922 -14.164 1 63.66 117 VAL A O 1
ATOM 879 N N . LYS A 1 118 ? 9.25 -24.047 -14.766 1 60.12 118 LYS A N 1
ATOM 880 C CA . LYS A 1 118 ? 9.867 -24.625 -15.953 1 60.12 118 LYS A CA 1
ATOM 881 C C . LYS A 1 118 ? 10.969 -25.609 -15.586 1 60.12 118 LYS A C 1
ATOM 883 O O . LYS A 1 118 ? 11.258 -26.547 -16.328 1 60.12 118 LYS A O 1
ATOM 888 N N . LYS A 1 119 ? 11.609 -25.609 -14.539 1 54.06 119 LYS A N 1
ATOM 889 C CA . LYS A 1 119 ? 12.641 -26.641 -14.469 1 54.06 119 LYS A CA 1
ATOM 890 C C . LYS A 1 119 ? 12.039 -28.031 -14.57 1 54.06 119 LYS A C 1
ATOM 892 O O . LYS A 1 119 ? 12.766 -29.031 -14.625 1 54.06 119 LYS A O 1
ATOM 897 N N . ARG A 1 120 ? 10.734 -28.172 -14.438 1 52.12 120 ARG A N 1
ATOM 898 C CA . ARG A 1 120 ? 10.328 -29.578 -14.461 1 52.12 120 ARG A CA 1
ATOM 899 C C . ARG A 1 120 ? 10.5 -30.156 -15.859 1 52.12 120 ARG A C 1
ATOM 901 O O . ARG A 1 120 ? 10.445 -31.375 -16.031 1 52.12 120 ARG A O 1
ATOM 908 N N . SER A 1 121 ? 10.352 -29.234 -16.938 1 52.56 121 SER A N 1
ATOM 909 C CA . SER A 1 121 ? 10.266 -29.953 -18.219 1 52.56 121 SER A CA 1
ATOM 910 C C . SER A 1 121 ? 11.641 -30.438 -18.656 1 52.56 121 SER A C 1
ATOM 912 O O . SER A 1 121 ? 11.742 -31.25 -19.578 1 52.56 121 SER A O 1
ATOM 914 N N . VAL A 1 122 ? 12.719 -29.812 -18.203 1 51.56 122 VAL A N 1
ATOM 915 C CA . VAL A 1 122 ? 13.961 -30.219 -18.844 1 51.56 122 VAL A CA 1
ATOM 916 C C . VAL A 1 122 ? 14.359 -31.609 -18.391 1 51.56 122 VAL A C 1
ATOM 918 O O . VAL A 1 122 ? 15.328 -32.188 -18.906 1 51.56 122 VAL A O 1
ATOM 921 N N . HIS A 1 123 ? 13.961 -31.969 -17.141 1 48.25 123 HIS A N 1
ATOM 922 C CA . HIS A 1 123 ? 14.492 -33.281 -16.75 1 48.25 123 HIS A CA 1
ATOM 923 C C . HIS A 1 123 ? 13.617 -34.406 -17.281 1 48.25 123 HIS A C 1
ATOM 925 O O . HIS A 1 123 ? 13.914 -35.594 -17.047 1 48.25 123 HIS A O 1
ATOM 931 N N . ASP A 1 124 ? 12.359 -34.156 -17.859 1 38 124 ASP A N 1
ATOM 932 C CA . ASP A 1 124 ? 11.867 -35.375 -18.484 1 38 124 ASP A CA 1
ATOM 933 C C . ASP A 1 124 ? 12.398 -35.531 -19.906 1 38 124 ASP A C 1
ATOM 935 O O . ASP A 1 124 ? 12.492 -34.531 -20.641 1 38 124 ASP A O 1
ATOM 939 N N . MET B 1 1 ? 11.375 2.717 21.703 1 77.19 1 MET B N 1
ATOM 940 C CA . MET B 1 1 ? 9.961 3.021 21.922 1 77.19 1 MET B CA 1
ATOM 941 C C . MET B 1 1 ? 9.266 3.316 20.609 1 77.19 1 MET B C 1
ATOM 943 O O . MET B 1 1 ? 8.242 2.705 20.281 1 77.19 1 MET B O 1
ATOM 947 N N . LYS B 1 2 ? 9.883 4.012 19.672 1 90.81 2 LYS B N 1
ATOM 948 C CA . LYS B 1 2 ? 9.281 4.379 18.391 1 90.81 2 LYS B CA 1
ATOM 949 C C . LYS B 1 2 ? 9.133 3.162 17.484 1 90.81 2 LYS B C 1
ATOM 951 O O . LYS B 1 2 ? 8.055 2.91 16.938 1 90.81 2 LYS B O 1
ATOM 956 N N . ILE B 1 3 ? 10.117 2.295 17.5 1 92.56 3 ILE B N 1
ATOM 957 C CA . ILE B 1 3 ? 10.156 1.146 16.594 1 92.56 3 ILE B CA 1
ATOM 958 C C . ILE B 1 3 ? 9.109 0.12 17.031 1 92.56 3 ILE B C 1
ATOM 960 O O . ILE B 1 3 ? 8.422 -0.463 16.188 1 92.56 3 ILE B O 1
ATOM 964 N N . LEU B 1 4 ? 8.977 -0.044 18.281 1 93.81 4 LEU B N 1
ATOM 965 C CA . LEU B 1 4 ? 8 -0.989 18.797 1 93.81 4 LEU B CA 1
ATOM 966 C C . LEU B 1 4 ? 6.578 -0.519 18.5 1 93.81 4 LEU B C 1
ATOM 968 O O . LEU B 1 4 ? 5.707 -1.328 18.172 1 93.81 4 LEU B O 1
ATOM 972 N N . ALA B 1 5 ? 6.312 0.737 18.656 1 96.75 5 ALA B N 1
ATOM 973 C CA . ALA B 1 5 ? 4.996 1.294 18.375 1 96.75 5 ALA B CA 1
ATOM 974 C C . ALA B 1 5 ? 4.637 1.122 16.891 1 96.75 5 ALA B C 1
ATOM 976 O O . ALA B 1 5 ? 3.5 0.771 16.562 1 96.75 5 ALA B O 1
ATOM 977 N N . ILE B 1 6 ? 5.594 1.318 16.047 1 97.56 6 ILE B N 1
ATOM 978 C CA . ILE B 1 6 ? 5.398 1.152 14.602 1 97.56 6 ILE B CA 1
ATOM 979 C C . ILE B 1 6 ? 5.117 -0.314 14.289 1 97.56 6 ILE B C 1
ATOM 981 O O . ILE B 1 6 ? 4.215 -0.624 13.508 1 97.56 6 ILE B O 1
ATOM 985 N N . ALA B 1 7 ? 5.891 -1.145 14.969 1 97.88 7 ALA B N 1
ATOM 986 C CA . ALA B 1 7 ? 5.73 -2.582 14.773 1 97.88 7 ALA B CA 1
ATOM 987 C C . ALA B 1 7 ? 4.332 -3.037 15.188 1 97.88 7 ALA B C 1
ATOM 989 O O . ALA B 1 7 ? 3.658 -3.748 14.438 1 97.88 7 ALA B O 1
ATOM 990 N N . LEU B 1 8 ? 3.857 -2.666 16.312 1 97.81 8 LEU B N 1
ATOM 991 C CA . LEU B 1 8 ? 2.553 -3.061 16.828 1 97.81 8 LEU B CA 1
ATOM 992 C C . LEU B 1 8 ? 1.43 -2.463 15.984 1 97.81 8 LEU B C 1
ATOM 994 O O . LEU B 1 8 ? 0.423 -3.125 15.727 1 97.81 8 LEU B O 1
ATOM 998 N N . ALA B 1 9 ? 1.582 -1.241 15.609 1 98.56 9 ALA B N 1
ATOM 999 C CA . ALA B 1 9 ? 0.597 -0.595 14.75 1 98.56 9 ALA B CA 1
ATOM 1000 C C . ALA B 1 9 ? 0.537 -1.271 13.383 1 98.56 9 ALA B C 1
ATOM 1002 O O . ALA B 1 9 ? -0.542 -1.421 12.805 1 98.56 9 ALA B O 1
ATOM 1003 N N . GLY B 1 10 ? 1.758 -1.622 12.891 1 98.44 10 GLY B N 1
ATOM 1004 C CA . GLY B 1 10 ? 1.801 -2.354 11.633 1 98.44 10 GLY B CA 1
ATOM 1005 C C . GLY B 1 10 ? 1.066 -3.68 11.688 1 98.44 10 GLY B C 1
ATOM 1006 O O . GLY B 1 10 ? 0.381 -4.059 10.734 1 98.44 10 GLY B O 1
ATOM 1007 N N . MET B 1 11 ? 1.265 -4.32 12.828 1 98.31 11 MET B N 1
ATOM 1008 C CA . MET B 1 11 ? 0.523 -5.555 13.086 1 98.31 11 MET B CA 1
ATOM 1009 C C . MET B 1 11 ? -0.98 -5.309 13.016 1 98.31 11 MET B C 1
ATOM 1011 O O . MET B 1 11 ? -1.706 -6.051 12.352 1 98.31 11 MET B O 1
ATOM 1015 N N . ALA B 1 12 ? -1.479 -4.344 13.625 1 98.38 12 ALA B N 1
ATOM 1016 C CA . ALA B 1 12 ? -2.902 -4.016 13.656 1 98.38 12 ALA B CA 1
ATOM 1017 C C . ALA B 1 12 ? -3.412 -3.67 12.258 1 98.38 12 ALA B C 1
ATOM 1019 O O . ALA B 1 12 ? -4.484 -4.125 11.852 1 98.38 12 ALA B O 1
ATOM 1020 N N . GLY B 1 13 ? -2.648 -2.834 11.523 1 98.69 13 GLY B N 1
ATOM 1021 C CA . GLY B 1 13 ? -3.033 -2.465 10.172 1 98.69 13 GLY B CA 1
ATOM 1022 C C . GLY B 1 13 ? -3.164 -3.656 9.242 1 98.69 13 GLY B C 1
ATOM 1023 O O . GLY B 1 13 ? -4.141 -3.766 8.492 1 98.69 13 GLY B O 1
ATOM 1024 N N . SER B 1 14 ? -2.178 -4.523 9.344 1 98.5 14 SER B N 1
ATOM 1025 C CA . SER B 1 14 ? -2.189 -5.691 8.469 1 98.5 14 SER B CA 1
ATOM 1026 C C . SER B 1 14 ? -3.338 -6.629 8.82 1 98.5 14 SER B C 1
ATOM 1028 O O . SER B 1 14 ? -3.939 -7.242 7.934 1 98.5 14 SER B O 1
ATOM 1030 N N . MET B 1 15 ? -3.678 -6.758 10.07 1 98.12 15 MET B N 1
ATOM 1031 C CA . MET B 1 15 ? -4.781 -7.613 10.508 1 98.12 15 MET B CA 1
ATOM 1032 C C . MET B 1 15 ? -6.117 -7.059 10.023 1 98.12 15 MET B C 1
ATOM 1034 O O . MET B 1 15 ? -7 -7.816 9.625 1 98.12 15 MET B O 1
ATOM 1038 N N . MET B 1 16 ? -6.297 -5.836 10.109 1 98.5 16 MET B N 1
ATOM 1039 C CA . MET B 1 16 ? -7.527 -5.219 9.617 1 98.5 16 MET B CA 1
ATOM 1040 C C . MET B 1 16 ? -7.656 -5.383 8.109 1 98.5 16 MET B C 1
ATOM 1042 O O . MET B 1 16 ? -8.742 -5.672 7.602 1 98.5 16 MET B O 1
ATOM 1046 N N . ARG B 1 17 ? -6.516 -5.125 7.414 1 98.56 17 ARG B N 1
ATOM 1047 C CA . ARG B 1 17 ? -6.547 -5.359 5.977 1 98.56 17 ARG B CA 1
ATOM 1048 C C . ARG B 1 17 ? -6.969 -6.793 5.664 1 98.56 17 ARG B C 1
ATOM 1050 O O . ARG B 1 17 ? -7.797 -7.023 4.781 1 98.56 17 ARG B O 1
ATOM 1057 N N . TYR B 1 18 ? -6.355 -7.719 6.359 1 97.75 18 TYR B N 1
ATOM 1058 C CA . TYR B 1 18 ? -6.684 -9.125 6.145 1 97.75 18 TYR B CA 1
ATOM 1059 C C . TYR B 1 18 ? -8.172 -9.375 6.371 1 97.75 18 TYR B C 1
ATOM 1061 O O . TYR B 1 18 ? -8.812 -10.07 5.578 1 97.75 18 TYR B O 1
ATOM 1069 N N . ALA B 1 19 ? -8.695 -8.883 7.465 1 97.81 19 ALA B N 1
ATOM 1070 C CA . ALA B 1 19 ? -10.102 -9.086 7.805 1 97.81 19 ALA B CA 1
ATOM 1071 C C . ALA B 1 19 ? -11.016 -8.539 6.711 1 97.81 19 ALA B C 1
ATOM 1073 O O . ALA B 1 19 ? -11.984 -9.188 6.32 1 97.81 19 ALA B O 1
ATOM 1074 N N . ILE B 1 20 ? -10.773 -7.395 6.211 1 98.12 20 ILE B N 1
ATOM 1075 C CA . ILE B 1 20 ? -11.578 -6.785 5.156 1 98.12 20 ILE B CA 1
ATOM 1076 C C . ILE B 1 20 ? -11.422 -7.578 3.861 1 98.12 20 ILE B C 1
ATOM 1078 O O . ILE B 1 20 ? -12.398 -7.801 3.141 1 98.12 20 ILE B O 1
ATOM 1082 N N . GLY B 1 21 ? -10.156 -8.008 3.564 1 96.81 21 GLY B N 1
ATOM 1083 C CA . GLY B 1 21 ? -9.891 -8.812 2.379 1 96.81 21 GLY B CA 1
ATOM 1084 C C . GLY B 1 21 ? -10.648 -10.125 2.367 1 96.81 21 GLY B C 1
ATOM 1085 O O . GLY B 1 21 ? -11.008 -10.633 1.301 1 96.81 21 GLY B O 1
ATOM 1086 N N . GLU B 1 22 ? -10.883 -10.695 3.588 1 95.81 22 GLU B N 1
ATOM 1087 C CA . GLU B 1 22 ? -11.641 -11.938 3.693 1 95.81 22 GLU B CA 1
ATOM 1088 C C . GLU B 1 22 ? -13.117 -11.703 3.377 1 95.81 22 GLU B C 1
ATOM 1090 O O . GLU B 1 22 ? -13.797 -12.602 2.883 1 95.81 22 GLU B O 1
ATOM 1095 N N . GLN B 1 23 ? -13.617 -10.523 3.639 1 97.12 23 GLN B N 1
ATOM 1096 C CA . GLN B 1 23 ? -15.031 -10.219 3.439 1 97.12 23 GLN B CA 1
ATOM 1097 C C . GLN B 1 23 ? -15.297 -9.758 2.01 1 97.12 23 GLN B C 1
ATOM 1099 O O . GLN B 1 23 ? -16.312 -10.109 1.416 1 97.12 23 GLN B O 1
ATOM 1104 N N . LEU B 1 24 ? -14.508 -8.969 1.365 1 97.5 24 LEU B N 1
ATOM 1105 C CA . LEU B 1 24 ? -14.789 -8.328 0.085 1 97.5 24 LEU B CA 1
ATOM 1106 C C . LEU B 1 24 ? -13.977 -8.969 -1.034 1 97.5 24 LEU B C 1
ATOM 1108 O O . LEU B 1 24 ? -14.312 -8.828 -2.211 1 97.5 24 LEU B O 1
ATOM 1112 N N . GLN B 1 25 ? -12.906 -9.68 -0.777 1 95.5 25 GLN B N 1
ATOM 1113 C CA . GLN B 1 25 ? -12.008 -10.367 -1.706 1 95.5 25 GLN B CA 1
ATOM 1114 C C . GLN B 1 25 ? -11.391 -9.383 -2.699 1 95.5 25 GLN B C 1
ATOM 1116 O O . GLN B 1 25 ? -11.766 -8.211 -2.732 1 95.5 25 GLN B O 1
ATOM 1121 N N . HIS B 1 26 ? -10.461 -9.82 -3.51 1 95.62 26 HIS B N 1
ATOM 1122 C CA . HIS B 1 26 ? -9.812 -9.039 -4.559 1 95.62 26 HIS B CA 1
ATOM 1123 C C . HIS B 1 26 ? -10.719 -8.898 -5.777 1 95.62 26 HIS B C 1
ATOM 1125 O O . HIS B 1 26 ? -11.477 -9.82 -6.105 1 95.62 26 HIS B O 1
ATOM 1131 N N . PRO B 1 27 ? -10.719 -7.75 -6.422 1 98.12 27 PRO B N 1
ATOM 1132 C CA . PRO B 1 27 ? -9.93 -6.543 -6.16 1 98.12 27 PRO B CA 1
ATOM 1133 C C . PRO B 1 27 ? -10.664 -5.543 -5.266 1 98.12 27 PRO B C 1
ATOM 1135 O O . PRO B 1 27 ? -10.094 -4.516 -4.891 1 98.12 27 PRO B O 1
ATOM 1138 N N . LEU B 1 28 ? -11.891 -5.91 -4.863 1 98.31 28 LEU B N 1
ATOM 1139 C CA . LEU B 1 28 ? -12.719 -4.965 -4.121 1 98.31 28 LEU B CA 1
ATOM 1140 C C . LEU B 1 28 ? -12.148 -4.707 -2.734 1 98.31 28 LEU B C 1
ATOM 1142 O O . LEU B 1 28 ? -12.258 -3.598 -2.209 1 98.31 28 LEU B O 1
ATOM 1146 N N . GLY B 1 29 ? -11.617 -5.781 -2.1 1 98.69 29 GLY B N 1
ATOM 1147 C CA . GLY B 1 29 ? -10.984 -5.605 -0.802 1 98.69 29 GLY B CA 1
ATOM 1148 C C . GLY B 1 29 ? -9.812 -4.641 -0.835 1 98.69 29 GLY B C 1
ATOM 1149 O O . GLY B 1 29 ? -9.695 -3.77 0.029 1 98.69 29 GLY B O 1
ATOM 1150 N N . THR B 1 30 ? -8.977 -4.809 -1.83 1 98.81 30 THR B N 1
ATOM 1151 C CA . THR B 1 30 ? -7.828 -3.93 -2.004 1 98.81 30 THR B CA 1
ATOM 1152 C C . THR B 1 30 ? -8.273 -2.488 -2.223 1 98.81 30 THR B C 1
ATOM 1154 O O . THR B 1 30 ? -7.727 -1.563 -1.619 1 98.81 30 THR B O 1
ATOM 1157 N N . LEU B 1 31 ? -9.242 -2.352 -3.049 1 98.88 31 LEU B N 1
ATOM 1158 C CA . LEU B 1 31 ? -9.781 -1.024 -3.33 1 98.88 31 LEU B CA 1
ATOM 1159 C C . LEU B 1 31 ? -10.297 -0.365 -2.057 1 98.88 31 LEU B C 1
ATOM 1161 O O . LEU B 1 31 ? -10 0.802 -1.792 1 98.88 31 LEU B O 1
ATOM 1165 N N . ALA B 1 32 ? -11.023 -1.06 -1.291 1 98.81 32 ALA B N 1
ATOM 1166 C CA . ALA B 1 32 ? -11.656 -0.536 -0.085 1 98.81 32 ALA B CA 1
ATOM 1167 C C . ALA B 1 32 ? -10.617 -0.07 0.928 1 98.81 32 ALA B C 1
ATOM 1169 O O . ALA B 1 32 ? -10.711 1.041 1.455 1 98.81 32 ALA B O 1
ATOM 1170 N N . VAL B 1 33 ? -9.617 -0.869 1.207 1 98.88 33 VAL B N 1
ATOM 1171 C CA . VAL B 1 33 ? -8.641 -0.527 2.24 1 98.88 33 VAL B CA 1
ATOM 1172 C C . VAL B 1 33 ? -7.758 0.619 1.757 1 98.88 33 VAL B C 1
ATOM 1174 O O . VAL B 1 33 ? -7.379 1.492 2.541 1 98.88 33 VAL B O 1
ATOM 1177 N N . ASN B 1 34 ? -7.457 0.619 0.477 1 98.94 34 ASN B N 1
ATOM 1178 C CA . ASN B 1 34 ? -6.633 1.69 -0.068 1 98.94 34 ASN B CA 1
ATOM 1179 C C . ASN B 1 34 ? -7.363 3.029 -0.047 1 98.94 34 ASN B C 1
ATOM 1181 O O . ASN B 1 34 ? -6.805 4.043 0.376 1 98.94 34 ASN B O 1
ATOM 1185 N N . LEU B 1 35 ? -8.602 3.008 -0.456 1 98.88 35 LEU B N 1
ATOM 1186 C CA . LEU B 1 35 ? -9.367 4.25 -0.464 1 98.88 35 LEU B CA 1
ATOM 1187 C C . LEU B 1 35 ? -9.609 4.75 0.956 1 98.88 35 LEU B C 1
ATOM 1189 O O . LEU B 1 35 ? -9.422 5.934 1.242 1 98.88 35 LEU B O 1
ATOM 1193 N N . ALA B 1 36 ? -10 3.893 1.83 1 98.88 36 ALA B N 1
ATOM 1194 C CA . ALA B 1 36 ? -10.203 4.266 3.227 1 98.88 36 ALA B CA 1
ATOM 1195 C C . ALA B 1 36 ? -8.914 4.797 3.848 1 98.88 36 ALA B C 1
ATOM 1197 O O . ALA B 1 36 ? -8.938 5.785 4.582 1 98.88 36 ALA B O 1
ATOM 1198 N N . GLY B 1 37 ? -7.82 4.098 3.574 1 98.94 37 GLY B N 1
ATOM 1199 C CA . GLY B 1 37 ? -6.527 4.516 4.09 1 98.94 37 GLY B CA 1
ATOM 1200 C C . GLY B 1 37 ? -6.094 5.879 3.586 1 98.94 37 GLY B C 1
ATOM 1201 O O . GLY B 1 37 ? -5.473 6.648 4.32 1 98.94 37 GLY B O 1
ATOM 1202 N N . CYS B 1 38 ? -6.387 6.191 2.35 1 98.88 38 CYS B N 1
ATOM 1203 C CA . CYS B 1 38 ? -6.059 7.496 1.791 1 98.88 38 CYS B CA 1
ATOM 1204 C C . CYS B 1 38 ? -6.82 8.602 2.512 1 98.88 38 CYS B C 1
ATOM 1206 O O . CYS B 1 38 ? -6.25 9.648 2.826 1 98.88 38 CYS B O 1
ATOM 1208 N N . PHE B 1 39 ? -8.094 8.422 2.775 1 98.81 39 PHE B N 1
ATOM 1209 C CA . PHE B 1 39 ? -8.836 9.398 3.559 1 98.81 39 PHE B CA 1
ATOM 1210 C C . PHE B 1 39 ? -8.227 9.57 4.941 1 98.81 39 PHE B C 1
ATOM 1212 O O . PHE B 1 39 ? -8.008 10.688 5.402 1 98.81 39 PHE B O 1
ATOM 1219 N N . LEU B 1 40 ? -7.949 8.477 5.609 1 98.75 40 LEU B N 1
ATOM 1220 C CA . LEU B 1 40 ? -7.445 8.484 6.98 1 98.75 40 LEU B CA 1
ATOM 1221 C C . LEU B 1 40 ? -6.109 9.219 7.062 1 98.75 40 LEU B C 1
ATOM 1223 O O . LEU B 1 40 ? -5.867 9.977 8 1 98.75 40 LEU B O 1
ATOM 1227 N N . ILE B 1 41 ? -5.258 8.969 6.078 1 98.56 41 ILE B N 1
ATOM 1228 C CA . ILE B 1 41 ? -3.936 9.578 6.164 1 98.56 41 ILE B CA 1
ATOM 1229 C C . ILE B 1 41 ? -4.047 11.086 5.945 1 98.56 41 ILE B C 1
ATOM 1231 O O . ILE B 1 41 ? -3.348 11.867 6.594 1 98.56 41 ILE B O 1
ATOM 1235 N N . GLY B 1 42 ? -4.883 11.5 4.953 1 98.19 42 GLY B N 1
ATOM 1236 C CA . GLY B 1 42 ? -5.105 12.922 4.777 1 98.19 42 GLY B CA 1
ATOM 1237 C C . GLY B 1 42 ? -5.645 13.602 6.023 1 98.19 42 GLY B C 1
ATOM 1238 O O . GLY B 1 42 ? -5.145 14.656 6.43 1 98.19 42 GLY B O 1
ATOM 1239 N N . TRP B 1 43 ? -6.637 12.945 6.605 1 97.69 43 TRP B N 1
ATOM 1240 C CA . TRP B 1 43 ? -7.242 13.469 7.828 1 97.69 43 TRP B CA 1
ATOM 1241 C C . TRP B 1 43 ? -6.211 13.547 8.953 1 97.69 43 TRP B C 1
ATOM 1243 O O . TRP B 1 43 ? -6.152 14.539 9.68 1 97.69 43 TRP B O 1
ATOM 1253 N N . PHE B 1 44 ? -5.418 12.586 9.07 1 97.69 44 PHE B N 1
ATOM 1254 C CA . PHE B 1 44 ? -4.434 12.492 10.141 1 97.69 44 PHE B CA 1
ATOM 1255 C C . PHE B 1 44 ? -3.363 13.57 9.984 1 97.69 44 PHE B C 1
ATOM 1257 O O . PHE B 1 44 ? -3.051 14.281 10.938 1 97.69 44 PHE B O 1
ATOM 1264 N N . VAL B 1 45 ? -2.803 13.703 8.797 1 95.69 45 VAL B N 1
ATOM 1265 C CA . VAL B 1 45 ? -1.655 14.578 8.578 1 95.69 45 VAL B CA 1
ATOM 1266 C C . VAL B 1 45 ? -2.08 16.031 8.742 1 95.69 45 VAL B C 1
ATOM 1268 O O . VAL B 1 45 ? -1.301 16.859 9.219 1 95.69 45 VAL B O 1
ATOM 1271 N N . SER B 1 46 ? -3.305 16.344 8.32 1 94.19 46 SER B N 1
ATOM 1272 C CA . SER B 1 46 ? -3.768 17.719 8.398 1 94.19 46 SER B CA 1
ATOM 1273 C C . SER B 1 46 ? -4.375 18.016 9.758 1 94.19 46 SER B C 1
ATOM 1275 O O . SER B 1 46 ? -4.523 19.188 10.133 1 94.19 46 SER B O 1
ATOM 1277 N N . GLY B 1 47 ? -4.707 16.984 10.477 1 91.94 47 GLY B N 1
ATOM 1278 C CA . GLY B 1 47 ? -5.418 17.172 11.727 1 91.94 47 GLY B CA 1
ATOM 1279 C C . GLY B 1 47 ? -4.531 17 12.945 1 91.94 47 GLY B C 1
ATOM 1280 O O . GLY B 1 47 ? -3.898 17.953 13.398 1 91.94 47 GLY B O 1
ATOM 1281 N N . ILE B 1 48 ? -4.379 15.781 13.383 1 91.12 48 ILE B N 1
ATOM 1282 C CA . ILE B 1 48 ? -3.916 15.555 14.742 1 91.12 48 ILE B CA 1
ATOM 1283 C C . ILE B 1 48 ? -2.412 15.281 14.742 1 91.12 48 ILE B C 1
ATOM 1285 O O . ILE B 1 48 ? -1.771 15.289 15.797 1 91.12 48 ILE B O 1
ATOM 1289 N N . LYS B 1 49 ? -1.841 15.07 13.547 1 93.06 49 LYS B N 1
ATOM 1290 C CA . LYS B 1 49 ? -0.44 14.656 13.5 1 93.06 49 LYS B CA 1
ATOM 1291 C C . LYS B 1 49 ? 0.443 15.625 14.281 1 93.06 49 LYS B C 1
ATOM 1293 O O . LYS B 1 49 ? 1.322 15.203 15.039 1 93.06 49 LYS B O 1
ATOM 1298 N N . ARG B 1 50 ? 0.174 16.875 14.195 1 89.75 50 ARG B N 1
ATOM 1299 C CA . ARG B 1 50 ? 1.027 17.906 14.789 1 89.75 50 ARG B CA 1
ATOM 1300 C C . ARG B 1 50 ? 0.75 18.047 16.281 1 89.75 50 ARG B C 1
ATOM 1302 O O . ARG B 1 50 ? 1.48 18.75 16.984 1 89.75 50 ARG B O 1
ATOM 1309 N N . ARG B 1 51 ? -0.185 17.391 16.766 1 92.31 51 ARG B N 1
ATOM 1310 C CA . ARG B 1 51 ? -0.594 17.547 18.172 1 92.31 51 ARG B CA 1
ATOM 1311 C C . ARG B 1 51 ? -0.141 16.359 19 1 92.31 51 ARG B C 1
ATOM 1313 O O . ARG B 1 51 ? -0.4 16.312 20.203 1 92.31 51 ARG B O 1
ATOM 1320 N N . ILE B 1 52 ? 0.534 15.461 18.406 1 94.62 52 ILE B N 1
ATOM 1321 C CA . ILE B 1 52 ? 0.974 14.266 19.125 1 94.62 52 ILE B CA 1
ATOM 1322 C C . ILE B 1 52 ? 2.473 14.062 18.922 1 94.62 52 ILE B C 1
ATOM 1324 O O . ILE B 1 52 ? 3.088 14.742 18.094 1 94.62 52 ILE B O 1
ATOM 1328 N N . SER B 1 53 ? 3.006 13.141 19.703 1 95.38 53 SER B N 1
ATOM 1329 C CA . SER B 1 53 ? 4.441 12.898 19.625 1 95.38 53 SER B CA 1
ATOM 1330 C C . SER B 1 53 ? 4.836 12.312 18.281 1 95.38 53 SER B C 1
ATOM 1332 O O . SER B 1 53 ? 4.016 11.68 17.609 1 95.38 53 SER B O 1
ATOM 1334 N N . GLU B 1 54 ? 6.043 12.516 17.875 1 93.19 54 GLU B N 1
ATOM 1335 C CA . GLU B 1 54 ? 6.559 11.992 16.609 1 93.19 54 GLU B CA 1
ATOM 1336 C C . GLU B 1 54 ? 6.465 10.469 16.562 1 93.19 54 GLU B C 1
ATOM 1338 O O . GLU B 1 54 ? 6.199 9.891 15.508 1 93.19 54 GLU B O 1
ATOM 1343 N N . SER B 1 55 ? 6.742 9.898 17.75 1 94.25 55 SER B N 1
ATOM 1344 C CA . SER B 1 55 ? 6.691 8.445 17.828 1 94.25 55 SER B CA 1
ATOM 1345 C C . SER B 1 55 ? 5.289 7.922 17.531 1 94.25 55 SER B C 1
ATOM 1347 O O . SER B 1 55 ? 5.113 6.992 16.75 1 94.25 55 SER B O 1
ATOM 1349 N N . LEU B 1 56 ? 4.32 8.539 18.172 1 96 56 LEU B N 1
ATOM 1350 C CA . LEU B 1 56 ? 2.934 8.133 17.953 1 96 56 LEU B CA 1
ATOM 1351 C C . LEU B 1 56 ? 2.488 8.438 16.531 1 96 56 LEU B C 1
ATOM 1353 O O . LEU B 1 56 ? 1.747 7.664 15.93 1 96 56 LEU B O 1
ATOM 1357 N N . ALA B 1 57 ? 2.918 9.539 16 1 97.06 57 ALA B N 1
ATOM 1358 C CA . ALA B 1 57 ? 2.586 9.906 14.633 1 97.06 57 ALA B CA 1
ATOM 1359 C C . ALA B 1 57 ? 3.129 8.883 13.641 1 97.06 57 ALA B C 1
ATOM 1361 O O . ALA B 1 57 ? 2.43 8.484 12.711 1 97.06 57 ALA B O 1
ATOM 1362 N N . ALA B 1 58 ? 4.363 8.477 13.852 1 95.94 58 ALA B N 1
ATOM 1363 C CA . ALA B 1 58 ? 4.977 7.477 12.984 1 95.94 58 ALA B CA 1
ATOM 1364 C C . ALA B 1 58 ? 4.254 6.137 13.094 1 95.94 58 ALA B C 1
ATOM 1366 O O . ALA B 1 58 ? 4.082 5.434 12.094 1 95.94 58 ALA B O 1
ATOM 1367 N N . ALA B 1 59 ? 3.875 5.781 14.297 1 97.88 59 ALA B N 1
ATOM 1368 C CA . ALA B 1 59 ? 3.146 4.539 14.523 1 97.88 59 ALA B CA 1
ATOM 1369 C C . ALA B 1 59 ? 1.814 4.539 13.781 1 97.88 59 ALA B C 1
ATOM 1371 O O . ALA B 1 59 ? 1.439 3.539 13.164 1 97.88 59 ALA B O 1
ATOM 1372 N N . ILE B 1 60 ? 1.147 5.621 13.805 1 98.12 60 ILE B N 1
ATOM 1373 C CA . ILE B 1 60 ? -0.165 5.711 13.172 1 98.12 60 ILE B CA 1
ATOM 1374 C C . ILE B 1 60 ? -0.005 5.781 11.656 1 98.12 60 ILE B C 1
ATOM 1376 O O . ILE B 1 60 ? -0.638 5.016 10.93 1 98.12 60 ILE B O 1
ATOM 1380 N N . GLN B 1 61 ? 0.819 6.656 11.156 1 97.56 61 GLN B N 1
ATOM 1381 C CA . GLN B 1 61 ? 0.957 6.914 9.727 1 97.56 61 GLN B CA 1
ATOM 1382 C C . GLN B 1 61 ? 1.682 5.766 9.031 1 97.56 61 GLN B C 1
ATOM 1384 O O . GLN B 1 61 ? 1.162 5.188 8.07 1 97.56 61 GLN B O 1
ATOM 1389 N N . THR B 1 62 ? 2.871 5.395 9.492 1 96.31 62 THR B N 1
ATOM 1390 C CA . THR B 1 62 ? 3.695 4.371 8.859 1 96.31 62 THR B CA 1
ATOM 1391 C C . THR B 1 62 ? 3.254 2.977 9.297 1 96.31 62 THR B C 1
ATOM 1393 O O . THR B 1 62 ? 3.184 2.059 8.477 1 96.31 62 THR B O 1
ATOM 1396 N N . GLY B 1 63 ? 3.027 2.879 10.57 1 98.19 63 GLY B N 1
ATOM 1397 C CA . GLY B 1 63 ? 2.645 1.576 11.086 1 98.19 63 GLY B CA 1
ATOM 1398 C C . GLY B 1 63 ? 1.238 1.165 10.695 1 98.19 63 GLY B C 1
ATOM 1399 O O . GLY B 1 63 ? 1.057 0.295 9.844 1 98.19 63 GLY B O 1
ATOM 1400 N N . PHE B 1 64 ? 0.248 1.876 11.18 1 98.81 64 PHE B N 1
ATOM 1401 C CA . PHE B 1 64 ? -1.134 1.429 11.055 1 98.81 64 PHE B CA 1
ATOM 1402 C C . PHE B 1 64 ? -1.667 1.705 9.648 1 98.81 64 PHE B C 1
ATOM 1404 O O . PHE B 1 64 ? -1.966 0.774 8.898 1 98.81 64 PHE B O 1
ATOM 1411 N N . ILE B 1 65 ? -1.7 2.975 9.273 1 98.88 65 ILE B N 1
ATOM 1412 C CA . ILE B 1 65 ? -2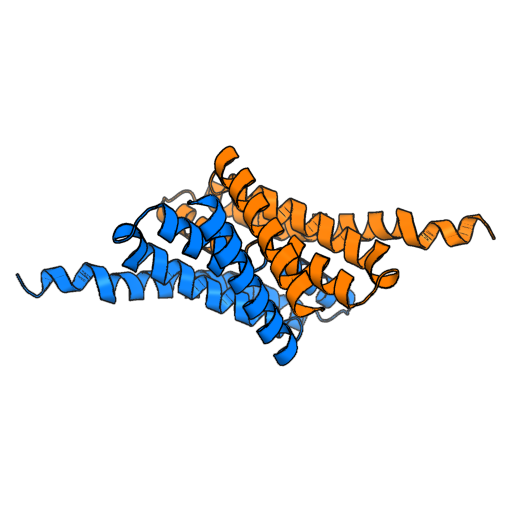.32 3.348 8.008 1 98.88 65 ILE B CA 1
ATOM 1413 C C . ILE B 1 65 ? -1.52 2.758 6.844 1 98.88 65 ILE B C 1
ATOM 1415 O O . ILE B 1 65 ? -2.096 2.246 5.883 1 98.88 65 ILE B O 1
ATOM 1419 N N . GLY B 1 66 ? -0.214 2.797 6.941 1 98.81 66 GLY B N 1
ATOM 1420 C CA . GLY B 1 66 ? 0.643 2.219 5.918 1 98.81 66 GLY B CA 1
ATOM 1421 C C . GLY B 1 66 ? 0.423 0.731 5.727 1 98.81 66 GLY B C 1
ATOM 1422 O O . GLY B 1 66 ? 0.377 0.245 4.594 1 98.81 66 GLY B O 1
ATOM 1423 N N . SER B 1 67 ? 0.285 0.013 6.793 1 98.88 67 SER B N 1
ATOM 1424 C CA . SER B 1 67 ? 0.121 -1.435 6.711 1 98.88 67 SER B CA 1
ATOM 1425 C C . SER B 1 67 ? -1.315 -1.809 6.359 1 98.88 67 SER B C 1
ATOM 1427 O O . SER B 1 67 ? -1.583 -2.936 5.934 1 98.88 67 SER B O 1
ATOM 1429 N N . PHE B 1 68 ? -2.188 -0.926 6.609 1 98.88 68 PHE B N 1
ATOM 1430 C CA . PHE B 1 68 ? -3.594 -1.095 6.262 1 98.88 68 PHE B CA 1
ATOM 1431 C C . PHE B 1 68 ? -3.797 -0.986 4.754 1 98.88 68 PHE B C 1
ATOM 1433 O O . PHE B 1 68 ? -4.691 -1.626 4.195 1 98.88 68 PHE B O 1
ATOM 1440 N N . THR B 1 69 ? -3.016 -0.2 4.074 1 98.94 69 THR B N 1
ATOM 1441 C CA . THR B 1 69 ? -3.064 -0.056 2.623 1 98.94 69 THR B CA 1
ATOM 1442 C C . THR B 1 69 ? -1.953 -0.869 1.962 1 98.94 69 THR B C 1
ATOM 1444 O O . THR B 1 69 ? -1.044 -1.352 2.639 1 98.94 69 THR B O 1
ATOM 1447 N N . THR B 1 70 ? -2.027 -1.098 0.706 1 98.94 70 THR B N 1
ATOM 1448 C CA . THR B 1 70 ? -1.03 -1.899 0.007 1 98.94 70 THR B CA 1
ATOM 1449 C C . THR B 1 70 ? -0.956 -1.508 -1.466 1 98.94 70 THR B C 1
ATOM 1451 O O . THR B 1 70 ? -1.986 -1.317 -2.115 1 98.94 70 THR B O 1
ATOM 1454 N N . PHE B 1 71 ? 0.236 -1.411 -1.961 1 98.88 71 PHE B N 1
ATOM 1455 C CA . PHE B 1 71 ? 0.466 -1.064 -3.359 1 98.88 71 PHE B CA 1
ATOM 1456 C C . PHE B 1 71 ? 0.704 -2.316 -4.195 1 98.88 71 PHE B C 1
ATOM 1458 O O . PHE B 1 71 ? 0.305 -2.375 -5.359 1 98.88 71 PHE B O 1
ATOM 1465 N N . SER B 1 72 ? 1.347 -3.33 -3.633 1 98.81 72 SER B N 1
ATOM 1466 C CA . SER B 1 72 ? 1.671 -4.555 -4.359 1 98.81 72 SER B CA 1
ATOM 1467 C C . SER B 1 72 ? 0.407 -5.297 -4.781 1 98.81 72 SER B C 1
ATOM 1469 O O . SER B 1 72 ? 0.329 -5.816 -5.895 1 98.81 72 SER B O 1
ATOM 1471 N N . ALA B 1 73 ? -0.576 -5.375 -3.82 1 98.56 73 ALA B N 1
ATOM 1472 C CA . ALA B 1 73 ? -1.838 -6.023 -4.168 1 98.56 73 ALA B CA 1
ATOM 1473 C C . ALA B 1 73 ? -2.561 -5.262 -5.273 1 98.56 73 ALA B C 1
ATOM 1475 O O . ALA B 1 73 ? -3.178 -5.867 -6.156 1 98.56 73 ALA B O 1
ATOM 1476 N N . PHE B 1 74 ? -2.514 -3.941 -5.203 1 98.75 74 PHE B N 1
ATOM 1477 C CA . PHE B 1 74 ? -3.072 -3.115 -6.27 1 98.75 74 PHE B CA 1
ATOM 1478 C C . PHE B 1 74 ? -2.449 -3.471 -7.613 1 98.75 74 PHE B C 1
ATOM 1480 O O . PHE B 1 74 ? -3.162 -3.686 -8.594 1 98.75 74 PHE B O 1
ATOM 1487 N N . SER B 1 75 ? -1.138 -3.582 -7.676 1 98.56 75 SER B N 1
ATOM 1488 C CA . SER B 1 75 ? -0.421 -3.924 -8.898 1 98.56 75 SER B CA 1
ATOM 1489 C C . SER B 1 75 ? -0.764 -5.332 -9.367 1 98.56 75 SER B C 1
ATOM 1491 O O . SER B 1 75 ? -0.972 -5.566 -10.562 1 98.56 75 SER B O 1
ATOM 1493 N N . GLN B 1 76 ? -0.802 -6.223 -8.43 1 97.31 76 GLN B N 1
ATOM 1494 C CA . GLN B 1 76 ? -1.14 -7.602 -8.75 1 97.31 76 GLN B CA 1
ATOM 1495 C C . GLN B 1 76 ? -2.564 -7.711 -9.289 1 97.31 76 GLN B C 1
ATOM 1497 O O . GLN B 1 76 ? -2.83 -8.484 -10.211 1 97.31 76 GLN B O 1
ATOM 1502 N N . ASP B 1 77 ? -3.518 -7.016 -8.609 1 98.19 77 ASP B N 1
ATOM 1503 C CA . ASP B 1 77 ? -4.898 -6.984 -9.086 1 98.19 77 ASP B CA 1
ATOM 1504 C C . ASP B 1 77 ? -4.973 -6.492 -10.531 1 98.19 77 ASP B C 1
ATOM 1506 O O . ASP B 1 77 ? -5.688 -7.07 -11.352 1 98.19 77 ASP B O 1
ATOM 1510 N N . MET B 1 78 ? -4.238 -5.402 -10.773 1 97.19 78 MET B N 1
ATOM 1511 C CA . MET B 1 78 ? -4.203 -4.867 -12.133 1 97.19 78 MET B CA 1
ATOM 1512 C C . MET B 1 78 ? -3.729 -5.926 -13.125 1 97.19 78 MET B C 1
ATOM 1514 O O . MET B 1 78 ? -4.336 -6.109 -14.18 1 97.19 78 MET B O 1
ATOM 1518 N N . PHE B 1 79 ? -2.75 -6.621 -12.781 1 95.31 79 PHE B N 1
ATOM 1519 C CA . PHE B 1 79 ? -2.205 -7.652 -13.656 1 95.31 79 PHE B CA 1
ATOM 1520 C C . PHE B 1 79 ? -3.221 -8.766 -13.883 1 95.31 79 PHE B C 1
ATOM 1522 O O . PHE B 1 79 ? -3.428 -9.203 -15.016 1 95.31 79 PHE B O 1
ATOM 1529 N N . SER B 1 80 ? -3.807 -9.188 -12.82 1 95.75 80 SER B N 1
ATOM 1530 C CA . SER B 1 80 ? -4.77 -10.281 -12.898 1 95.75 80 SER B CA 1
ATOM 1531 C C . SER B 1 80 ? -5.961 -9.898 -13.773 1 95.75 80 SER B C 1
ATOM 1533 O O . SER B 1 80 ? -6.473 -10.727 -14.531 1 95.75 80 SER B O 1
ATOM 1535 N N . LEU B 1 81 ? -6.457 -8.711 -13.648 1 97.25 81 LEU B N 1
ATOM 1536 C CA . LEU B 1 81 ? -7.586 -8.242 -14.445 1 97.25 81 LEU B CA 1
ATOM 1537 C C . LEU B 1 81 ? -7.219 -8.18 -15.922 1 97.25 81 LEU B C 1
ATOM 1539 O O . LEU B 1 81 ? -8.016 -8.555 -16.781 1 97.25 81 LEU B O 1
ATOM 1543 N N . LEU B 1 82 ? -5.992 -7.742 -16.219 1 95.56 82 LEU B N 1
ATOM 1544 C CA . LEU B 1 82 ? -5.535 -7.672 -17.594 1 95.56 82 LEU B CA 1
ATOM 1545 C C . LEU B 1 82 ? -5.359 -9.062 -18.188 1 95.56 82 LEU B C 1
ATOM 1547 O O . LEU B 1 82 ? -5.77 -9.32 -19.328 1 95.56 82 LEU B O 1
ATOM 1551 N N . GLU B 1 83 ? -4.734 -9.906 -17.406 1 93.81 83 GLU B N 1
ATOM 1552 C CA . GLU B 1 83 ? -4.516 -11.281 -17.844 1 93.81 83 GLU B CA 1
ATOM 1553 C C . GLU B 1 83 ? -5.84 -11.984 -18.125 1 93.81 83 GLU B C 1
ATOM 1555 O O . GLU B 1 83 ? -5.93 -12.805 -19.047 1 93.81 83 GLU B O 1
ATOM 1560 N N . ALA B 1 84 ? -6.844 -11.672 -17.391 1 96.75 84 ALA B N 1
ATOM 1561 C CA . ALA B 1 84 ? -8.164 -12.281 -17.531 1 96.75 84 ALA B CA 1
ATOM 1562 C C . ALA B 1 84 ? -8.938 -11.664 -18.703 1 96.75 84 ALA B C 1
ATOM 1564 O O . ALA B 1 84 ? -10.031 -12.117 -19.031 1 96.75 84 ALA B O 1
ATOM 1565 N N . GLY B 1 85 ? -8.414 -10.617 -19.266 1 97.5 85 GLY B N 1
ATOM 1566 C CA . GLY B 1 85 ? -9.086 -9.961 -20.375 1 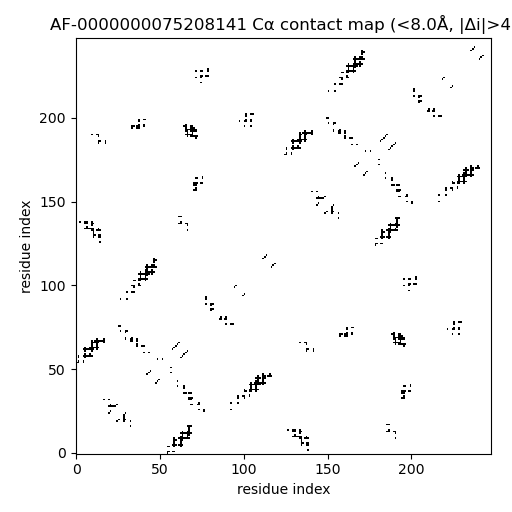97.5 85 GLY B CA 1
ATOM 1567 C C . GLY B 1 85 ? -10.188 -9.016 -19.938 1 97.5 85 GLY B C 1
ATOM 1568 O O . GLY B 1 85 ? -11.016 -8.594 -20.75 1 97.5 85 GLY B O 1
ATOM 1569 N N . SER B 1 86 ? -10.297 -8.688 -18.672 1 98 86 SER B N 1
ATOM 1570 C CA . SER B 1 86 ? -11.297 -7.781 -18.125 1 98 86 SER B CA 1
ATOM 1571 C C . SER B 1 86 ? -10.852 -6.328 -18.25 1 98 86 SER B C 1
ATOM 1573 O O . SER B 1 86 ? -10.711 -5.633 -17.234 1 98 86 SER B O 1
ATOM 1575 N N . TYR B 1 87 ? -10.828 -5.848 -19.438 1 97.69 87 TYR B N 1
ATOM 1576 C CA . TYR B 1 87 ? -10.219 -4.555 -19.734 1 97.69 87 TYR B CA 1
ATOM 1577 C C . TYR B 1 87 ? -11.023 -3.414 -19.141 1 97.69 87 TYR B C 1
ATOM 1579 O O . TYR B 1 87 ? -10.461 -2.43 -18.656 1 97.69 87 TYR B O 1
ATOM 1587 N N . LEU B 1 88 ? -12.336 -3.551 -19.219 1 98 88 LEU B N 1
ATOM 1588 C CA . LEU B 1 88 ? -13.18 -2.508 -18.641 1 98 88 LEU B CA 1
ATOM 1589 C C . LEU B 1 88 ? -13.008 -2.428 -17.125 1 98 88 LEU B C 1
ATOM 1591 O O . LEU B 1 88 ? -12.836 -1.341 -16.578 1 98 88 LEU B O 1
ATOM 1595 N N . THR B 1 89 ? -13.047 -3.582 -16.453 1 98.12 89 THR B N 1
ATOM 1596 C CA . THR B 1 89 ? -12.859 -3.623 -15.016 1 98.12 89 THR B CA 1
ATOM 1597 C C . THR B 1 89 ? -11.461 -3.131 -14.633 1 98.12 89 THR B C 1
ATOM 1599 O O . THR B 1 89 ? -11.297 -2.443 -13.625 1 98.12 89 THR B O 1
ATOM 1602 N N . PHE B 1 90 ? -10.453 -3.525 -15.453 1 98.19 90 PHE B N 1
ATOM 1603 C CA . PHE B 1 90 ? -9.086 -3.053 -15.25 1 98.19 90 PHE B CA 1
ATOM 1604 C C . PHE B 1 90 ? -9.039 -1.529 -15.258 1 98.19 90 PHE B C 1
ATOM 1606 O O . PHE B 1 90 ? -8.453 -0.92 -14.359 1 98.19 90 PHE B O 1
ATOM 1613 N N . SER B 1 91 ? -9.688 -0.971 -16.266 1 98.19 91 SER B N 1
ATOM 1614 C CA . SER B 1 91 ? -9.656 0.479 -16.422 1 98.19 91 SER B CA 1
ATOM 1615 C C . SER B 1 91 ? -10.367 1.177 -15.273 1 98.19 91 SER B C 1
ATOM 1617 O O . SER B 1 91 ? -9.844 2.137 -14.703 1 98.19 91 SER B O 1
ATOM 1619 N N . PHE B 1 92 ? -11.523 0.748 -14.914 1 98.25 92 PHE B N 1
ATOM 1620 C CA . PHE B 1 92 ? -12.289 1.351 -13.836 1 98.25 92 PHE B CA 1
ATOM 1621 C C . PHE B 1 92 ? -11.562 1.191 -12.5 1 98.25 92 PHE B C 1
ATOM 1623 O O . PHE B 1 92 ? -11.523 2.123 -11.695 1 98.25 92 PHE B O 1
ATOM 1630 N N . TYR B 1 93 ? -11.023 0.026 -12.25 1 98.5 93 TYR B N 1
ATOM 1631 C CA . TYR B 1 93 ? -10.305 -0.261 -11.016 1 98.5 93 TYR B CA 1
ATOM 1632 C C . TYR B 1 93 ? -9.086 0.649 -10.867 1 98.5 93 TYR B C 1
ATOM 1634 O O . TYR B 1 93 ? -8.859 1.221 -9.797 1 98.5 93 TYR B O 1
ATOM 1642 N N . THR B 1 94 ? -8.312 0.708 -11.969 1 98.12 94 THR B N 1
ATOM 1643 C CA . THR B 1 94 ? -7.117 1.541 -11.969 1 98.12 94 THR B CA 1
ATOM 1644 C C . THR B 1 94 ? -7.477 3.008 -11.75 1 98.12 94 THR B C 1
ATOM 1646 O O . THR B 1 94 ? -6.879 3.68 -10.906 1 98.12 94 THR B O 1
ATOM 1649 N N . PHE B 1 95 ? -8.445 3.463 -12.422 1 98 95 PHE B N 1
ATOM 1650 C CA . PHE B 1 95 ? -8.867 4.855 -12.32 1 98 95 PHE B CA 1
ATOM 1651 C C . PHE B 1 95 ? -9.438 5.148 -10.938 1 98 95 PHE B C 1
ATOM 1653 O O . PHE B 1 95 ? -9.102 6.168 -10.328 1 98 95 PHE B O 1
ATOM 1660 N N . ALA B 1 96 ? -10.328 4.324 -10.477 1 98.56 96 ALA B N 1
ATOM 1661 C CA . ALA B 1 96 ? -10.945 4.504 -9.164 1 98.56 96 ALA B CA 1
ATOM 1662 C C . ALA B 1 96 ? -9.898 4.496 -8.062 1 98.56 96 ALA B C 1
ATOM 1664 O O . ALA B 1 96 ? -10.008 5.238 -7.082 1 98.56 96 ALA B O 1
ATOM 1665 N N . SER B 1 97 ? -8.914 3.646 -8.211 1 98.75 97 SER B N 1
ATOM 1666 C CA . SER B 1 97 ? -7.867 3.572 -7.203 1 98.75 97 SER B CA 1
ATOM 1667 C C . SER B 1 97 ? -7.023 4.844 -7.188 1 98.75 97 SER B C 1
ATOM 1669 O O . SER B 1 97 ? -6.785 5.422 -6.125 1 98.75 97 SER B O 1
ATOM 1671 N N . LEU B 1 98 ? -6.59 5.273 -8.398 1 97.56 98 LEU B N 1
ATOM 1672 C CA . LEU B 1 98 ? -5.707 6.43 -8.492 1 97.56 98 LEU B CA 1
ATOM 1673 C C . LEU B 1 98 ? -6.461 7.719 -8.18 1 97.56 98 LEU B C 1
ATOM 1675 O O . LEU B 1 98 ? -6.09 8.453 -7.258 1 97.56 98 LEU B O 1
ATOM 1679 N N . ALA B 1 99 ? -7.531 7.977 -8.898 1 97.56 99 ALA B N 1
ATOM 1680 C CA . ALA B 1 99 ? -8.305 9.195 -8.719 1 97.56 99 ALA B CA 1
ATOM 1681 C C . ALA B 1 99 ? -9.023 9.195 -7.371 1 97.56 99 ALA B C 1
ATOM 1683 O O . ALA B 1 99 ? -9.078 10.227 -6.691 1 97.56 99 ALA B O 1
ATOM 1684 N N . GLY B 1 100 ? -9.586 8.078 -7.035 1 98.38 100 GLY B N 1
ATOM 1685 C CA . GLY B 1 100 ? -10.266 7.965 -5.75 1 98.38 100 GLY B CA 1
ATOM 1686 C C . GLY B 1 100 ? -9.328 8.133 -4.566 1 98.38 100 GLY B C 1
ATOM 1687 O O . GLY B 1 100 ? -9.656 8.828 -3.605 1 98.38 100 GLY B O 1
ATOM 1688 N N . GLY B 1 101 ? -8.156 7.418 -4.621 1 98.44 101 GLY B N 1
ATOM 1689 C CA . GLY B 1 101 ? -7.176 7.578 -3.561 1 98.44 101 GLY B CA 1
ATOM 1690 C C . GLY B 1 101 ? -6.734 9.016 -3.365 1 98.44 101 GLY B C 1
ATOM 1691 O O . GLY B 1 101 ? -6.684 9.508 -2.236 1 98.44 101 GLY B O 1
ATOM 1692 N N . PHE B 1 102 ? -6.453 9.656 -4.473 1 97.12 102 PHE B N 1
ATOM 1693 C CA . PHE B 1 102 ? -6.039 11.055 -4.438 1 97.12 102 PHE B CA 1
ATOM 1694 C C . PHE B 1 102 ? -7.16 11.938 -3.902 1 97.12 102 PHE B C 1
ATOM 1696 O O . PHE B 1 102 ? -6.926 12.789 -3.041 1 97.12 102 PHE B O 1
ATOM 1703 N N . ALA B 1 103 ? -8.367 11.789 -4.363 1 97.69 103 ALA B N 1
ATOM 1704 C CA . ALA B 1 103 ? -9.516 12.594 -3.959 1 97.69 103 ALA B CA 1
ATOM 1705 C C . ALA B 1 103 ? -9.836 12.391 -2.48 1 97.69 103 ALA B C 1
ATOM 1707 O O . ALA B 1 103 ? -10.148 13.352 -1.77 1 97.69 103 ALA B O 1
ATOM 1708 N N . LEU B 1 104 ? -9.75 11.188 -2.031 1 98.62 104 LEU B N 1
ATOM 1709 C CA . LEU B 1 104 ? -10.078 10.906 -0.64 1 98.62 104 LEU B CA 1
ATOM 1710 C C . LEU B 1 104 ? -8.969 11.375 0.291 1 98.62 104 LEU B C 1
ATOM 1712 O O . LEU B 1 104 ? -9.234 11.797 1.417 1 98.62 104 LEU B O 1
ATOM 1716 N N . CYS B 1 105 ? -7.715 11.273 -0.196 1 98.44 105 CYS B N 1
ATOM 1717 C CA . CYS B 1 105 ? -6.641 11.898 0.565 1 98.44 105 CYS B CA 1
ATOM 1718 C C . CYS B 1 105 ? -6.891 13.391 0.738 1 98.44 105 CYS B C 1
ATOM 1720 O O . CYS B 1 105 ? -6.785 13.922 1.847 1 98.44 105 CYS B O 1
ATOM 1722 N N . TYR B 1 106 ? -7.289 14.062 -0.328 1 96.94 106 TYR B N 1
ATOM 1723 C CA . TYR B 1 106 ? -7.59 15.492 -0.301 1 96.94 106 TYR B CA 1
ATOM 1724 C C . TYR B 1 106 ? -8.781 15.781 0.6 1 96.94 106 TYR B C 1
ATOM 1726 O O . TYR B 1 106 ? -8.75 16.719 1.396 1 96.94 106 TYR B O 1
ATOM 1734 N N . ALA B 1 107 ? -9.812 15.023 0.451 1 97.88 107 ALA B N 1
ATOM 1735 C CA . ALA B 1 107 ? -10.984 15.18 1.312 1 97.88 107 ALA B CA 1
ATOM 1736 C C . ALA B 1 107 ? -10.609 15.023 2.781 1 97.88 107 ALA B C 1
ATOM 1738 O O . ALA B 1 107 ? -11.117 15.742 3.641 1 97.88 107 ALA B O 1
ATOM 1739 N N . GLY B 1 108 ? -9.781 13.984 3.035 1 98 108 GLY B N 1
ATOM 1740 C CA . GLY B 1 108 ? -9.273 13.828 4.391 1 98 108 GLY B CA 1
ATOM 1741 C C . GLY B 1 108 ? -8.547 15.055 4.902 1 98 108 GLY B C 1
ATOM 1742 O O . GLY B 1 108 ? -8.758 15.477 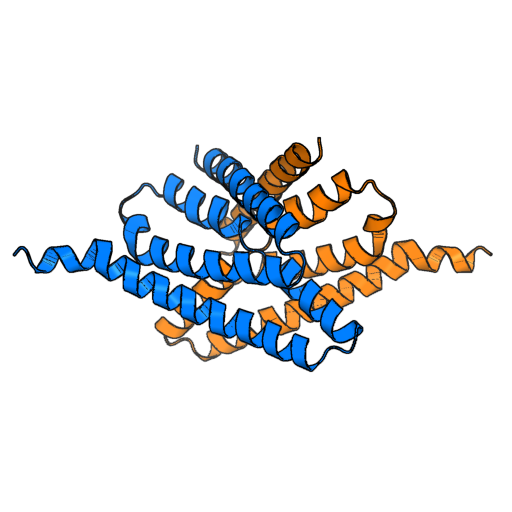6.043 1 98 108 GLY B O 1
ATOM 1743 N N . ILE B 1 109 ? -7.719 15.617 4.094 1 96.31 109 ILE B N 1
ATOM 1744 C CA . ILE B 1 109 ? -6.973 16.812 4.457 1 96.31 109 ILE B CA 1
ATOM 1745 C C . ILE B 1 109 ? -7.941 17.953 4.77 1 96.31 109 ILE B C 1
ATOM 1747 O O . ILE B 1 109 ? -7.82 18.609 5.805 1 96.31 109 ILE B O 1
ATOM 1751 N N . LEU B 1 110 ? -8.922 18.203 3.92 1 95.31 110 LEU B N 1
ATOM 1752 C CA . LEU B 1 110 ? -9.891 19.297 4.094 1 95.31 110 LEU B CA 1
ATOM 1753 C C . LEU B 1 110 ? -10.672 19.125 5.391 1 95.31 110 LEU B C 1
ATOM 1755 O O . LEU B 1 110 ? -10.883 20.094 6.121 1 95.31 110 LEU B O 1
ATOM 1759 N N . THR B 1 111 ? -11.086 17.953 5.691 1 96.06 111 THR B N 1
ATOM 1760 C CA . THR B 1 111 ? -11.898 17.703 6.875 1 96.06 111 THR B CA 1
ATOM 1761 C C . THR B 1 111 ? -11.047 17.75 8.141 1 96.06 111 THR B C 1
ATOM 1763 O O . THR B 1 111 ? -11.516 18.172 9.195 1 96.06 111 THR B O 1
ATOM 1766 N N . GLY B 1 112 ? -9.828 17.25 8.047 1 94.56 112 GLY B N 1
ATOM 1767 C CA . GLY B 1 112 ? -8.922 17.359 9.18 1 94.56 112 GLY B CA 1
ATOM 1768 C C . GLY B 1 112 ? -8.641 18.781 9.586 1 94.56 11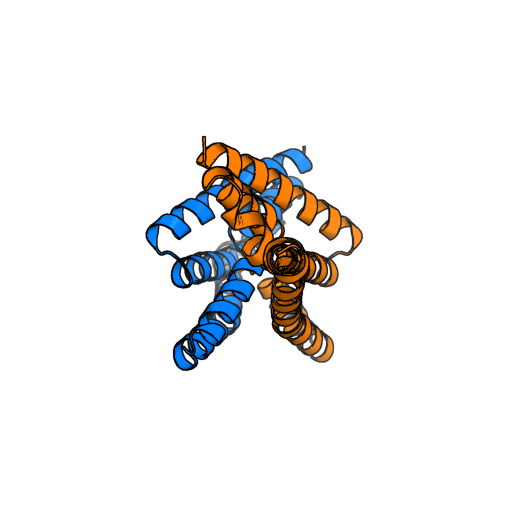2 GLY B C 1
ATOM 1769 O O . GLY B 1 112 ? -8.594 19.094 10.773 1 94.56 112 GLY B O 1
ATOM 1770 N N . GLU B 1 113 ? -8.453 19.641 8.602 1 91.38 113 GLU B N 1
ATOM 1771 C CA . GLU B 1 113 ? -8.211 21.047 8.852 1 91.38 113 GLU B CA 1
ATOM 1772 C C . GLU B 1 113 ? -9.43 21.719 9.492 1 91.38 113 GLU B C 1
ATOM 1774 O O . GLU B 1 113 ? -9.281 22.578 10.367 1 91.38 113 GLU B O 1
ATOM 1779 N N . LYS B 1 114 ? -10.57 21.359 9.047 1 90.81 114 LYS B N 1
ATOM 1780 C CA . LYS B 1 114 ? -11.805 21.938 9.586 1 90.81 114 LYS B CA 1
ATOM 1781 C C . LYS B 1 114 ? -12.008 21.547 11.047 1 90.81 114 LYS B C 1
ATOM 1783 O O . LYS B 1 114 ? -12.484 22.344 11.852 1 90.81 114 LYS B O 1
ATOM 1788 N N . PHE B 1 115 ? -11.648 20.344 11.398 1 86.62 115 PHE B N 1
ATOM 1789 C CA . PHE B 1 115 ? -11.914 19.812 12.734 1 86.62 115 PHE B CA 1
ATOM 1790 C C . PHE B 1 115 ? -10.844 20.25 13.719 1 86.62 115 PHE B C 1
ATOM 1792 O O . PHE B 1 115 ? -11.117 20.422 14.914 1 86.62 115 PHE B O 1
ATOM 1799 N N . PHE B 1 116 ? -9.633 20.469 13.289 1 81.75 116 PHE B N 1
ATOM 1800 C CA . PHE B 1 116 ? -8.562 20.656 14.25 1 81.75 116 PHE B CA 1
ATOM 1801 C C . PHE B 1 116 ? -7.906 22.016 14.07 1 81.75 116 PHE B C 1
ATOM 1803 O O . PHE B 1 116 ? -7.254 22.531 14.984 1 81.75 116 PHE B O 1
ATOM 1810 N N . VAL B 1 117 ? -7.812 22.625 12.93 1 63.69 117 VAL B N 1
ATOM 1811 C CA . VAL B 1 117 ? -7.145 23.906 12.719 1 63.69 117 VAL B CA 1
ATOM 1812 C C . VAL B 1 117 ? -8.164 25.047 12.773 1 63.69 117 VAL B C 1
ATOM 1814 O O . VAL B 1 117 ? -7.934 26.062 13.422 1 63.69 117 VAL B O 1
ATOM 1817 N N . LYS B 1 118 ? -9.211 25.188 11.93 1 60.06 118 LYS B N 1
ATOM 1818 C CA . LYS B 1 118 ? -10.086 26.359 11.867 1 60.06 118 LYS B CA 1
ATOM 1819 C C . LYS B 1 118 ? -10.844 26.547 13.18 1 60.06 118 LYS B C 1
ATOM 1821 O O . LYS B 1 118 ? -11.195 27.672 13.531 1 60.06 118 LYS B O 1
ATOM 1826 N N . LYS B 1 119 ? -11.086 25.672 13.977 1 54.19 119 LYS B N 1
ATOM 1827 C CA . LYS B 1 119 ? -11.852 26.125 15.133 1 54.19 119 LYS B CA 1
ATOM 1828 C C . LYS B 1 119 ? -11.078 27.172 15.93 1 54.19 119 LYS B C 1
ATOM 1830 O O . LYS B 1 119 ? -11.625 27.781 16.844 1 54.19 119 LYS B O 1
ATOM 1835 N N . ARG B 1 120 ? -9.781 27.328 15.688 1 52.34 120 ARG B N 1
ATOM 1836 C CA . ARG B 1 120 ? -9.172 28.297 16.578 1 52.34 120 ARG B CA 1
ATOM 1837 C C . ARG B 1 120 ? -9.648 29.719 16.25 1 52.34 120 ARG B C 1
ATOM 1839 O O . ARG B 1 120 ? -9.477 30.641 17.047 1 52.34 120 ARG B O 1
ATOM 1846 N N . SER B 1 121 ? -10.016 29.953 14.898 1 52.56 121 SER B N 1
ATOM 1847 C CA . SER B 1 121 ? -10.227 31.375 14.656 1 52.56 121 SER B CA 1
ATOM 1848 C C . SER B 1 121 ? -11.578 31.828 15.203 1 52.56 121 SER B C 1
ATOM 1850 O O . SER B 1 121 ? -11.836 33.031 15.297 1 52.56 121 SER B O 1
ATOM 1852 N N . VAL B 1 122 ? -12.539 30.938 15.336 1 52.34 122 VAL B N 1
ATOM 1853 C CA . VAL B 1 122 ? -13.844 31.516 15.656 1 52.34 122 VAL B CA 1
ATOM 1854 C C . VAL B 1 122 ? -13.836 32.031 17.094 1 52.34 122 VAL B C 1
ATOM 1856 O O . VAL B 1 122 ? -14.805 32.656 17.531 1 52.34 122 VAL B O 1
ATOM 1859 N N . HIS B 1 123 ? -13.031 31.359 17.969 1 47.72 123 HIS B N 1
ATOM 1860 C CA . HIS B 1 123 ? -13.195 31.844 19.328 1 47.72 123 HIS B CA 1
ATOM 1861 C C . HIS B 1 123 ? -12.328 33.062 19.609 1 47.72 123 HIS B C 1
ATOM 1863 O O . HIS B 1 123 ? -12.305 33.594 20.719 1 47.72 123 HIS B O 1
ATOM 1869 N N . ASP B 1 124 ? -11.406 33.5 18.656 1 38.38 124 ASP B N 1
ATOM 1870 C CA . ASP B 1 124 ? -10.953 34.844 19.047 1 38.38 124 ASP B CA 1
ATOM 1871 C C . ASP B 1 124 ? -11.898 35.938 18.531 1 38.38 124 ASP B C 1
ATOM 1873 O O . ASP B 1 124 ? -12.391 35.844 17.406 1 38.38 124 ASP B O 1
#

Secondary structure (DSSP, 8-state):
-HHHHHHHHHHHHHHHHHHHHHHH-TTHHHHHHHHHHHHHHHHHHHTTGGGS-HHHHHIIIIIIIHHHS-SHHHHHHHHHHHHTT-HHHHHHHHHHHHHHHHHHHHHHHHHHHHHHTTHHHH--/-HHHHHHHHHHHHHHHHHHHHHHH-TTHHHHHHHHHHHHHHHHHHHTTGGGS-HHHHHIIIIIIIHHHS-SHHHHHHHHHHHHTT-HHHHHHHHHHHHHHHHHHHHHHHHHHHHHHTTHHHH--

Sequence (248 aa):
MKILAIALAGMAGSMMRYAIGEQLQHPLGTLAVNLAGCFLIGWFVSGIKRRISESLAAAIQTGFIGSFTTFSAFSQDMFSLLEAGSYLTFSFYTFASLAGGFALCYAGILTGEKFFVKKRSVHDMKILAIALAGMAGSMMRYAIGEQLQHPLGTLAVNLAGCFLIGWFVSGIKRRISESLAAAIQTGFIGSFTTFSAFSQDMFSLLEAGSYLTFSFYTFASLAGGFALCYAGILTGEKFFVKKRSVHD

InterPro domains:
  IPR003691 Fluoride-specific ion channel FluC [MF_00454] (3-113)
  IPR003691 Fluoride-specific ion channel FluC [PF02537] (4-109)
  IPR003691 Fluoride-specific ion channel FluC [PTHR28259] (8-111)

Solvent-accessible surface area (backbone atoms only — not comparable to full-atom values): 11132 Å² total; per-residue (Å²): 111,47,66,59,43,18,23,54,26,1,18,51,14,15,45,51,36,49,56,46,32,72,73,56,30,85,59,55,19,55,49,50,34,23,33,53,24,8,21,50,49,20,21,36,65,47,30,54,39,82,78,49,54,68,45,59,37,44,10,46,53,51,4,19,40,19,10,27,6,34,31,27,60,51,34,47,42,47,49,53,27,51,74,70,64,37,56,66,60,33,50,51,51,53,46,48,47,54,55,42,17,41,50,29,19,50,50,15,27,57,51,16,28,56,73,59,53,52,62,62,62,75,77,103,111,46,66,58,42,18,22,53,26,1,16,51,14,14,45,51,36,49,55,47,32,72,73,57,31,84,59,55,20,56,49,51,35,24,35,54,25,8,22,51,50,21,22,36,65,45,29,54,40,82,76,49,53,68,45,58,39,43,11,45,52,52,5,20,41,19,9,29,6,34,32,26,59,52,32,49,42,46,48,53,28,50,74,70,64,37,56,68,60,32,51,52,51,51,46,48,47,55,54,41,17,39,50,29,19,50,50,15,26,56,52,15,29,56,72,60,51,53,61,62,62,73,76,102

Organism: NCBI:txid2021314